Protein AF-A0A2H9SGU3-F1 (afdb_monomer_lite)

pLDDT: mean 86.29, std 15.0, range [31.84, 98.19]

Foldseek 3Di:
DDDQDQDDPVQLQVQLVVCCVVPVDDSQVSSQVSCVVSVANGNVRSVVVVVVVVVVPPDDLVRLVVVLVPDDPLVVSLVSLLCSCVVPVDQLLVNLVSLVVCQVPQPSSQVSCVSNVPCQVVVQVVVQVVCVDPVNVVVCCVVQNQKGWDGKHWDDWGWHQDPSWIKIKTKMKTKIARNDDDDPPDPCCVDPSGDIAIWIKIFIWIQHSVRDIDTPWIWTWGPDPPDTDTDTDD

Sequence (234 aa):
MKKKSIVLLSFIKQRARQLKKERSFSQSQAYDEAAKEAGFSNYKNYLNLSEANRKQSKPGKEALLKKILSENETPKKIKLAIAFIQNYGAPFRETLGILKQFQYSETAIQAMCEELNLMKYEIQSFLFNDFLTDEGRYEINFRASNFIAKEVSISDLTYEIDEGVLCVEGRYVLKAEFEFELDEDDPINKAERFKNREFDGSFGIEIDQNKKITFVHSDIGEEFEGLYQVASFR

Radius of gyration: 28.13 Å; chains: 1; bounding box: 62×29×80 Å

Structure (mmCIF, N/CA/C/O backbone):
data_AF-A0A2H9SGU3-F1
#
_entry.id   AF-A0A2H9SGU3-F1
#
loop_
_atom_site.group_PDB
_atom_site.id
_atom_site.type_symbol
_atom_site.label_atom_id
_atom_site.label_alt_id
_atom_site.label_comp_id
_atom_site.label_asym_id
_atom_site.label_entity_id
_atom_site.label_seq_id
_atom_site.pdbx_PDB_ins_code
_atom_site.Cartn_x
_atom_site.Cartn_y
_atom_site.Cartn_z
_atom_site.occupancy
_atom_site.B_iso_or_equiv
_atom_site.auth_seq_id
_atom_site.auth_comp_id
_atom_site.auth_asym_id
_atom_site.auth_atom_id
_atom_site.pdbx_PDB_model_num
ATOM 1 N N . MET A 1 1 ? -16.902 -2.431 48.668 1.00 35.41 1 MET A N 1
ATOM 2 C CA . MET A 1 1 ? -15.550 -1.823 48.750 1.00 35.41 1 MET A CA 1
ATOM 3 C C . MET A 1 1 ? -15.449 -0.713 47.708 1.00 35.41 1 MET A C 1
ATOM 5 O O . MET A 1 1 ? -15.679 -0.990 46.538 1.00 35.41 1 MET A O 1
ATOM 9 N N . LYS A 1 2 ? -15.187 0.542 48.102 1.00 32.50 2 LYS A N 1
ATOM 10 C CA . LYS A 1 2 ? -15.036 1.661 47.151 1.00 32.50 2 LYS A CA 1
ATOM 11 C C . LYS A 1 2 ? -13.767 1.439 46.310 1.00 32.50 2 LYS A C 1
ATOM 13 O O . LYS A 1 2 ? -12.690 1.298 46.885 1.00 32.50 2 LYS A O 1
ATOM 18 N N . LYS A 1 3 ? -13.885 1.385 44.974 1.00 44.34 3 LYS A N 1
ATOM 19 C CA . LYS A 1 3 ? -12.728 1.363 44.057 1.00 44.34 3 LYS A CA 1
ATOM 20 C C . LYS A 1 3 ? -11.912 2.638 44.300 1.00 44.34 3 LYS A C 1
ATOM 22 O O . LYS A 1 3 ? -12.398 3.731 44.025 1.00 44.34 3 LYS A O 1
ATOM 27 N N . LYS A 1 4 ? -10.704 2.512 44.859 1.00 55.38 4 LYS A N 1
ATOM 28 C CA . LYS A 1 4 ? -9.774 3.642 44.985 1.00 55.38 4 LYS A CA 1
ATOM 29 C C . LYS A 1 4 ? -9.364 4.078 43.575 1.00 55.38 4 LYS A C 1
ATOM 31 O O . LYS A 1 4 ? -8.946 3.243 42.775 1.00 55.38 4 LYS A O 1
ATOM 36 N N . SER A 1 5 ? -9.521 5.365 43.272 1.00 64.19 5 SER A N 1
ATOM 37 C CA . SER A 1 5 ? -9.015 5.958 42.032 1.00 64.19 5 SER A CA 1
ATOM 38 C C . SER A 1 5 ? -7.497 5.766 41.975 1.00 64.19 5 SER A C 1
ATOM 40 O O . SER A 1 5 ? -6.808 6.066 42.952 1.00 64.19 5 SER A O 1
ATOM 42 N N . ILE A 1 6 ? -6.977 5.220 40.872 1.00 74.56 6 ILE A N 1
ATOM 43 C CA . ILE A 1 6 ? -5.529 5.062 40.707 1.00 74.56 6 ILE A CA 1
ATOM 44 C C . ILE A 1 6 ? -4.932 6.426 40.386 1.00 74.56 6 ILE A C 1
ATOM 46 O O . ILE A 1 6 ? -5.287 7.063 39.398 1.00 74.56 6 ILE A O 1
ATOM 50 N N . VAL A 1 7 ? -4.005 6.849 41.237 1.00 80.31 7 VAL A N 1
ATOM 51 C CA . VAL A 1 7 ? -3.239 8.085 41.082 1.00 80.31 7 VAL A CA 1
ATOM 52 C C . VAL A 1 7 ? -2.370 8.009 39.819 1.00 80.31 7 VAL A C 1
ATOM 54 O O . VAL A 1 7 ? -1.849 6.950 39.484 1.00 80.31 7 VAL A O 1
ATOM 57 N N . LEU A 1 8 ? -2.211 9.118 39.091 1.00 82.31 8 LEU A N 1
ATOM 58 C CA . LEU A 1 8 ? -1.427 9.147 37.850 1.00 82.31 8 LEU A CA 1
ATOM 59 C C . LEU A 1 8 ? 0.061 8.835 38.091 1.00 82.31 8 LEU A C 1
ATOM 61 O O . LEU A 1 8 ? 0.667 9.292 39.059 1.00 82.31 8 LEU A O 1
ATOM 65 N N . LEU A 1 9 ? 0.698 8.147 37.135 1.00 86.88 9 LEU A N 1
ATOM 66 C CA . LEU A 1 9 ? 2.129 7.808 37.209 1.00 86.88 9 LEU A CA 1
ATOM 67 C C . LEU A 1 9 ? 3.021 9.055 37.271 1.00 86.88 9 LEU A C 1
ATOM 69 O O . LEU A 1 9 ? 4.069 9.034 37.916 1.00 86.88 9 LEU A O 1
ATOM 73 N N . SER A 1 10 ? 2.615 10.141 36.612 1.00 85.38 10 SER A N 1
ATOM 74 C CA . SER A 1 10 ? 3.307 11.432 36.668 1.00 85.38 10 SER A CA 1
ATOM 75 C C . SER A 1 10 ? 3.370 11.981 38.092 1.00 85.38 10 SER A C 1
ATOM 77 O O . SER A 1 10 ? 4.435 12.425 38.515 1.00 85.38 10 SER A O 1
ATOM 79 N N . PHE A 1 11 ? 2.280 11.863 38.852 1.00 89.00 11 PHE A N 1
ATOM 80 C CA . PHE A 1 11 ? 2.216 12.285 40.249 1.00 89.00 11 PHE A CA 1
ATOM 81 C C . PHE A 1 11 ? 3.169 11.463 41.126 1.00 89.00 11 PHE A C 1
ATOM 83 O O . PHE A 1 11 ? 3.979 12.036 41.852 1.00 89.00 11 PHE A O 1
ATOM 90 N N . ILE A 1 12 ? 3.166 10.130 40.990 1.00 90.50 12 ILE A N 1
ATOM 91 C CA . ILE A 1 12 ? 4.092 9.250 41.728 1.00 90.50 12 ILE A CA 1
ATOM 92 C C . ILE A 1 12 ? 5.555 9.595 41.406 1.00 90.50 12 ILE A C 1
ATOM 94 O O . ILE A 1 12 ? 6.389 9.701 42.304 1.00 90.50 12 ILE A O 1
ATOM 98 N N . LYS A 1 13 ? 5.876 9.841 40.127 1.00 92.00 13 LYS A N 1
ATOM 99 C CA . LYS A 1 13 ? 7.221 10.259 39.695 1.00 92.00 13 LYS A CA 1
ATOM 100 C C . LYS A 1 13 ? 7.623 11.621 40.253 1.00 92.00 13 LYS A C 1
ATOM 102 O O . LYS A 1 13 ? 8.774 11.794 40.652 1.00 92.00 13 LYS A O 1
ATOM 107 N N . GLN A 1 14 ? 6.706 12.582 40.271 1.00 91.81 14 GLN A N 1
ATOM 108 C CA . GLN A 1 14 ? 6.957 13.911 40.818 1.00 91.81 14 GLN A CA 1
ATOM 109 C C . GLN A 1 14 ? 7.201 13.844 42.328 1.00 91.81 14 GLN A C 1
ATOM 111 O O . GLN A 1 14 ? 8.167 14.434 42.813 1.00 91.81 14 GLN A O 1
ATOM 116 N N . ARG A 1 15 ? 6.397 13.063 43.054 1.00 92.19 15 ARG A N 1
ATOM 117 C CA . ARG A 1 15 ? 6.545 12.903 44.500 1.00 92.19 15 ARG A CA 1
ATOM 118 C C . ARG A 1 15 ? 7.826 12.160 44.878 1.00 92.19 15 ARG A C 1
ATOM 120 O O . ARG A 1 15 ? 8.554 12.620 45.750 1.00 92.19 15 ARG A O 1
ATOM 127 N N . ALA A 1 16 ? 8.189 11.107 44.145 1.00 92.56 16 ALA A N 1
ATOM 128 C CA . ALA A 1 16 ? 9.468 10.420 44.334 1.00 92.56 16 ALA A CA 1
ATOM 129 C C . ALA A 1 16 ? 10.672 11.367 44.142 1.00 92.56 16 ALA A C 1
ATOM 131 O O . ALA A 1 16 ? 11.651 11.301 44.882 1.00 92.56 16 ALA A O 1
ATOM 132 N N . ARG A 1 17 ? 10.603 12.308 43.187 1.00 92.25 17 ARG A N 1
ATOM 133 C CA . ARG A 1 17 ? 11.652 13.331 43.008 1.00 92.25 17 ARG A CA 1
ATOM 134 C C . ARG A 1 17 ? 11.758 14.287 44.200 1.00 92.25 17 ARG A C 1
ATOM 136 O O . ARG A 1 17 ? 12.870 14.701 44.515 1.00 92.25 17 ARG A O 1
ATOM 143 N N . GLN A 1 18 ? 10.643 14.636 44.842 1.00 92.75 18 GLN A N 1
ATOM 144 C CA . GLN A 1 18 ? 10.638 15.461 46.058 1.00 92.75 18 GLN A CA 1
ATOM 145 C C . GLN A 1 18 ? 11.227 14.693 47.245 1.00 92.75 18 GLN A C 1
ATOM 147 O O . GLN A 1 18 ? 12.193 15.153 47.844 1.00 92.75 18 GLN A O 1
ATOM 152 N N . LEU A 1 19 ? 10.744 13.473 47.500 1.00 91.44 19 LEU A N 1
ATOM 153 C CA . LEU A 1 19 ? 11.207 12.628 48.608 1.00 91.44 19 LEU A CA 1
ATOM 154 C C . LEU A 1 19 ? 12.708 12.322 48.534 1.00 91.44 19 LEU A C 1
ATOM 156 O O . LEU A 1 19 ? 13.394 12.300 49.554 1.00 91.44 19 LEU A O 1
ATOM 160 N N . LYS A 1 20 ? 13.243 12.151 47.320 1.00 91.75 20 LYS A N 1
ATOM 161 C CA . LYS A 1 20 ? 14.684 11.995 47.095 1.00 91.75 20 LYS A CA 1
ATOM 162 C C . LYS A 1 20 ? 15.493 13.213 47.560 1.00 91.75 20 LYS A C 1
ATOM 164 O O . LYS A 1 20 ? 16.582 13.033 48.093 1.00 91.75 20 LYS A O 1
ATOM 169 N N . LYS A 1 21 ? 14.976 14.431 47.360 1.00 89.50 21 LYS A N 1
ATOM 170 C CA . LYS A 1 21 ? 15.625 15.683 47.791 1.00 89.50 21 LYS A CA 1
ATOM 171 C C . LYS A 1 21 ? 15.459 15.936 49.289 1.00 89.50 21 LYS A C 1
ATOM 173 O O . LYS A 1 21 ? 16.389 16.409 49.923 1.00 89.50 21 LYS A O 1
ATOM 178 N N . GLU A 1 22 ? 14.287 15.626 49.835 1.00 90.50 22 GLU A N 1
ATOM 179 C CA . GLU A 1 22 ? 13.934 15.907 51.233 1.00 90.50 22 GLU A CA 1
ATOM 180 C C . GLU A 1 22 ? 14.579 14.929 52.222 1.00 90.50 22 GLU A C 1
ATOM 182 O O . GLU A 1 22 ? 14.892 15.311 53.345 1.00 90.50 22 GLU A O 1
ATOM 187 N N . ARG A 1 23 ? 14.748 13.659 51.829 1.00 84.94 23 ARG A N 1
ATOM 188 C CA . ARG A 1 23 ? 15.142 12.575 52.748 1.00 84.94 23 ARG A CA 1
ATOM 189 C C . ARG A 1 23 ? 16.384 11.799 52.312 1.00 84.94 23 ARG A C 1
ATOM 191 O O . ARG A 1 23 ? 16.676 10.757 52.889 1.00 84.94 23 ARG A O 1
ATOM 198 N N . SER A 1 24 ? 17.092 12.272 51.282 1.00 83.81 24 SER A N 1
ATOM 199 C CA . SER A 1 24 ? 18.279 11.612 50.707 1.00 83.81 24 SER A CA 1
ATOM 200 C C . SER A 1 24 ? 18.059 10.134 50.348 1.00 83.81 24 SER A C 1
ATOM 202 O O . SER A 1 24 ? 18.985 9.325 50.384 1.00 83.81 24 SER A O 1
ATOM 204 N N . PHE A 1 25 ? 16.824 9.756 50.004 1.00 87.31 25 PHE A N 1
ATOM 205 C CA . PHE A 1 25 ? 16.488 8.385 49.629 1.00 87.31 25 PHE A CA 1
ATOM 206 C C . PHE A 1 25 ? 17.154 7.967 48.316 1.00 87.31 25 PHE A C 1
ATOM 208 O O . PHE A 1 25 ? 17.323 8.765 47.389 1.00 87.31 25 PHE A O 1
ATOM 215 N N . SER A 1 26 ? 17.448 6.671 48.184 1.00 90.44 26 SER A N 1
ATOM 216 C CA . SER A 1 26 ? 17.739 6.096 46.869 1.00 90.44 26 SER A CA 1
ATOM 217 C C . SER A 1 26 ? 16.514 6.215 45.951 1.00 90.44 26 SER A C 1
ATOM 219 O O . SER A 1 26 ? 15.372 6.334 46.402 1.00 90.44 26 SER A O 1
ATOM 221 N N . GLN A 1 27 ? 16.731 6.156 44.634 1.00 88.75 27 GLN A N 1
ATOM 222 C CA . GLN A 1 27 ? 15.647 6.290 43.656 1.00 88.75 27 GLN A CA 1
ATOM 223 C C . GLN A 1 27 ? 14.528 5.257 43.881 1.00 88.75 27 GLN A C 1
ATOM 225 O O . GLN A 1 27 ? 13.354 5.605 43.784 1.00 88.75 27 GLN A O 1
ATOM 230 N N . SER A 1 28 ? 14.887 4.009 44.205 1.00 90.12 28 SER A N 1
ATOM 231 C CA . SER A 1 28 ? 13.921 2.934 44.465 1.00 90.12 28 SER A CA 1
ATOM 232 C C . SER A 1 28 ? 13.097 3.201 45.724 1.00 90.12 28 SER A C 1
ATOM 234 O O . SER A 1 28 ? 11.874 3.108 45.687 1.00 90.12 28 SER A O 1
ATOM 236 N N . GLN A 1 29 ? 13.748 3.607 46.818 1.00 91.56 29 GLN A N 1
ATOM 237 C CA . GLN A 1 29 ? 13.068 3.928 48.078 1.00 91.56 29 GLN A CA 1
ATOM 238 C C . GLN A 1 29 ? 12.108 5.108 47.918 1.00 91.56 29 GLN A C 1
ATOM 240 O O . GLN A 1 29 ? 10.988 5.066 48.414 1.00 91.56 29 GLN A O 1
ATOM 245 N N . ALA A 1 30 ? 12.510 6.141 47.174 1.00 93.00 30 ALA A N 1
ATOM 246 C CA . ALA A 1 30 ? 11.654 7.293 46.924 1.00 93.00 30 ALA A CA 1
ATOM 247 C C . ALA A 1 30 ? 10.389 6.929 46.125 1.00 93.00 30 ALA A C 1
ATOM 249 O O . ALA A 1 30 ? 9.329 7.507 46.359 1.00 93.00 30 ALA A O 1
ATOM 250 N N . TYR A 1 31 ? 10.479 5.964 45.203 1.00 94.06 31 TYR A N 1
ATOM 251 C CA . TYR A 1 31 ? 9.317 5.444 44.481 1.00 94.06 31 TYR A CA 1
ATOM 252 C C . TYR A 1 31 ? 8.391 4.614 45.368 1.00 94.06 31 TYR A C 1
ATOM 254 O O . TYR A 1 31 ? 7.172 4.773 45.279 1.00 94.06 31 TYR A O 1
ATOM 262 N N . ASP A 1 32 ? 8.951 3.755 46.220 1.00 93.50 32 ASP A N 1
ATOM 263 C CA . ASP A 1 32 ? 8.157 2.947 47.143 1.00 93.50 32 ASP A CA 1
ATOM 264 C C . ASP A 1 32 ? 7.425 3.815 48.166 1.00 93.50 32 ASP A C 1
ATOM 266 O O . ASP A 1 32 ? 6.235 3.608 48.391 1.00 93.50 32 ASP A O 1
ATOM 270 N N . GLU A 1 33 ? 8.086 4.829 48.725 1.00 92.94 33 GLU A N 1
ATOM 271 C CA . GLU A 1 33 ? 7.458 5.762 49.665 1.00 92.94 33 GLU A CA 1
ATOM 272 C C . GLU A 1 33 ? 6.409 6.651 48.988 1.00 92.94 33 GLU A C 1
ATOM 274 O O . GLU A 1 33 ? 5.310 6.801 49.514 1.00 92.94 33 GLU A O 1
ATOM 279 N N . ALA A 1 34 ? 6.667 7.150 47.773 1.00 93.00 34 ALA A N 1
ATOM 280 C CA . ALA A 1 34 ? 5.654 7.883 47.007 1.00 93.00 34 ALA A CA 1
ATOM 281 C C . ALA A 1 34 ? 4.411 7.023 46.708 1.00 93.00 34 ALA A C 1
ATOM 283 O O . ALA A 1 34 ? 3.282 7.514 46.739 1.00 93.00 34 ALA A O 1
ATOM 284 N N . ALA A 1 35 ? 4.600 5.729 46.427 1.00 90.56 35 ALA A N 1
ATOM 285 C CA . ALA A 1 35 ? 3.497 4.794 46.230 1.00 90.56 35 ALA A CA 1
ATOM 286 C C . ALA A 1 35 ? 2.735 4.517 47.539 1.00 90.56 35 ALA A C 1
ATOM 288 O O . ALA A 1 35 ? 1.504 4.467 47.5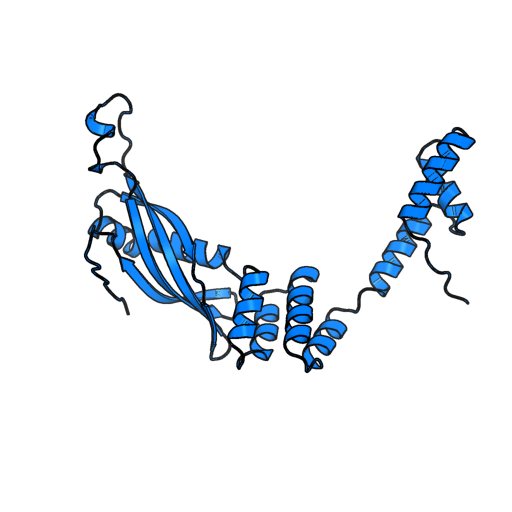22 1.00 90.56 35 ALA A O 1
ATOM 289 N N . LYS A 1 36 ? 3.436 4.402 48.674 1.00 92.31 36 LYS A N 1
ATOM 290 C CA . LYS A 1 36 ? 2.819 4.256 50.003 1.00 92.31 36 LYS A CA 1
ATOM 291 C C . LYS A 1 36 ? 2.012 5.474 50.424 1.00 92.31 36 LYS A C 1
ATOM 293 O O . LYS A 1 36 ? 0.884 5.305 50.881 1.00 92.31 36 LYS A O 1
ATOM 298 N N . GLU A 1 37 ? 2.523 6.685 50.201 1.00 91.62 37 GLU A N 1
ATOM 299 C CA . GLU A 1 37 ? 1.776 7.932 50.435 1.00 91.62 37 GLU A CA 1
ATOM 300 C C . GLU A 1 37 ? 0.490 7.991 49.593 1.00 91.62 37 GLU A C 1
ATOM 302 O O . GLU A 1 37 ? -0.545 8.463 50.058 1.00 91.62 37 GLU A O 1
ATOM 307 N N . ALA A 1 38 ? 0.523 7.442 48.376 1.00 85.31 38 ALA A N 1
ATOM 308 C CA . ALA A 1 38 ? -0.649 7.297 47.514 1.00 85.31 38 ALA A CA 1
ATOM 309 C C . ALA A 1 38 ? -1.561 6.102 47.885 1.00 85.31 38 ALA A C 1
ATOM 311 O O . ALA A 1 38 ? -2.558 5.845 47.206 1.00 85.31 38 ALA A O 1
ATOM 312 N N . GLY A 1 39 ? -1.255 5.380 48.968 1.00 87.50 39 GLY A N 1
ATOM 313 C CA . GLY A 1 39 ? -2.076 4.302 49.519 1.00 87.50 39 GLY A CA 1
ATOM 314 C C . GLY A 1 39 ? -1.858 2.920 48.897 1.00 87.50 39 GLY A C 1
ATOM 315 O O . GLY A 1 39 ? -2.741 2.066 49.035 1.00 87.50 39 GLY A O 1
ATOM 316 N N . PHE A 1 40 ? -0.727 2.700 48.220 1.00 89.62 40 PHE A N 1
ATOM 317 C CA . PHE A 1 40 ? -0.296 1.409 47.664 1.00 89.62 40 PHE A CA 1
ATOM 318 C C . PHE A 1 40 ? 0.755 0.745 48.565 1.00 89.62 40 PHE A C 1
ATOM 320 O O . PHE A 1 40 ? 1.396 1.410 49.367 1.00 89.62 40 PHE A O 1
ATOM 327 N N . SER A 1 41 ? 0.967 -0.570 48.463 1.00 88.69 41 SER A N 1
ATOM 328 C CA . SER A 1 41 ? 1.936 -1.239 49.354 1.00 88.69 41 SER A CA 1
ATOM 329 C C . SER A 1 41 ? 3.398 -0.945 48.996 1.00 88.69 41 SER A C 1
ATOM 331 O O . SER A 1 41 ? 4.252 -0.873 49.878 1.00 88.69 41 SER A O 1
ATOM 333 N N . ASN A 1 42 ? 3.687 -0.777 47.705 1.00 91.69 42 ASN A N 1
ATOM 334 C CA . ASN A 1 42 ? 4.979 -0.373 47.150 1.00 91.69 42 ASN A CA 1
ATOM 335 C C . ASN A 1 42 ? 4.806 0.051 45.680 1.00 91.69 42 ASN A C 1
ATOM 337 O O . ASN A 1 42 ? 3.710 -0.048 45.112 1.00 91.69 42 ASN A O 1
ATOM 341 N N . TYR A 1 43 ? 5.885 0.505 45.040 1.00 90.88 43 TYR A N 1
ATOM 342 C CA . TYR A 1 43 ? 5.829 0.981 43.660 1.00 90.88 43 TYR A CA 1
ATOM 343 C C . TYR A 1 43 ? 5.484 -0.134 42.665 1.00 90.88 43 TYR A C 1
ATOM 345 O O . TYR A 1 43 ? 4.724 0.089 41.723 1.00 90.88 43 TYR A O 1
ATOM 353 N N . LYS A 1 44 ? 5.957 -1.363 42.904 1.00 90.81 44 LYS A N 1
ATOM 354 C CA . LYS A 1 44 ? 5.618 -2.533 42.077 1.00 90.81 44 LYS A CA 1
ATOM 355 C C . LYS A 1 44 ? 4.121 -2.864 42.141 1.00 90.81 44 LYS A C 1
ATOM 357 O O . LYS A 1 44 ? 3.504 -3.143 41.118 1.00 90.81 44 LYS A O 1
ATOM 362 N N . ASN A 1 45 ? 3.517 -2.787 43.324 1.00 91.19 45 ASN A N 1
ATOM 363 C CA . ASN A 1 45 ? 2.083 -2.971 43.528 1.00 91.19 45 ASN A CA 1
ATOM 364 C C . ASN A 1 45 ? 1.273 -1.887 42.811 1.00 91.19 45 ASN A C 1
ATOM 366 O O . ASN A 1 45 ? 0.294 -2.209 42.139 1.00 91.19 45 ASN A O 1
ATOM 370 N N . TYR A 1 46 ? 1.718 -0.630 42.892 1.00 89.38 46 TYR A N 1
ATOM 371 C CA . TYR A 1 46 ? 1.136 0.466 42.124 1.00 89.38 46 TYR A CA 1
ATOM 372 C C . TYR A 1 46 ? 1.191 0.197 40.610 1.00 89.38 46 TYR A C 1
ATOM 374 O O . TYR A 1 46 ? 0.168 0.326 39.940 1.00 89.38 46 TYR A O 1
ATOM 382 N N . LEU A 1 47 ? 2.344 -0.217 40.070 1.00 87.69 47 LEU A N 1
ATOM 383 C CA . LEU A 1 47 ? 2.491 -0.520 38.642 1.00 87.69 47 LEU A CA 1
ATOM 384 C C . LEU A 1 47 ? 1.555 -1.650 38.205 1.00 87.69 47 LEU A C 1
ATOM 386 O O . LEU A 1 47 ? 0.808 -1.470 37.248 1.00 87.69 47 LEU A O 1
ATOM 390 N N . ASN A 1 48 ? 1.511 -2.754 38.953 1.00 86.31 48 ASN A N 1
ATOM 391 C CA . ASN A 1 48 ? 0.633 -3.885 38.650 1.00 86.31 48 ASN A CA 1
ATOM 392 C C . ASN A 1 48 ? -0.848 -3.476 38.632 1.00 86.31 48 ASN A C 1
ATOM 394 O O . ASN A 1 48 ? -1.597 -3.872 37.741 1.00 86.31 48 ASN A O 1
ATOM 398 N N . LEU A 1 49 ? -1.281 -2.664 39.602 1.00 83.81 49 LEU A N 1
ATOM 399 C CA . LEU A 1 49 ? -2.656 -2.167 39.663 1.00 83.81 49 LEU A CA 1
ATOM 400 C C .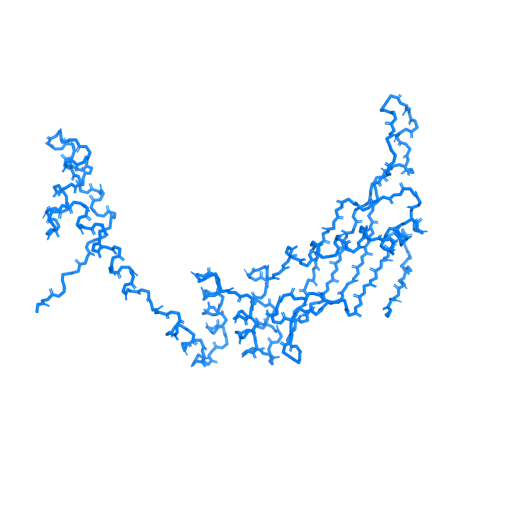 LEU A 1 49 ? -2.943 -1.149 38.555 1.00 83.81 49 LEU A C 1
ATOM 402 O O . LEU A 1 49 ? -4.022 -1.178 37.968 1.00 83.81 49 LEU A O 1
ATOM 406 N N . SER A 1 50 ? -1.984 -0.276 38.239 1.00 80.19 50 SER A N 1
ATOM 407 C CA . SER A 1 50 ? -2.078 0.698 37.146 1.00 80.19 50 SER A CA 1
ATOM 408 C C . SER A 1 50 ? -2.203 0.002 35.788 1.00 80.19 50 SER A C 1
ATOM 410 O O . SER A 1 50 ? -3.064 0.358 34.981 1.00 80.19 50 SER A O 1
ATOM 412 N N . GLU A 1 51 ? -1.412 -1.046 35.555 1.00 74.88 51 GLU A N 1
ATOM 413 C CA . GLU A 1 51 ? -1.496 -1.895 34.367 1.00 74.88 51 GLU A CA 1
ATOM 414 C C . GLU A 1 51 ? -2.811 -2.674 34.306 1.00 74.88 51 GLU A C 1
ATOM 416 O O . GLU A 1 51 ? -3.453 -2.702 33.255 1.00 74.88 51 GLU A O 1
ATOM 421 N N . ALA A 1 52 ? -3.258 -3.257 35.422 1.00 74.50 52 ALA A N 1
ATOM 422 C CA . ALA A 1 52 ? -4.539 -3.957 35.493 1.00 74.50 52 ALA A CA 1
ATOM 423 C C . ALA A 1 52 ? -5.722 -3.019 35.194 1.00 74.50 52 ALA A C 1
ATOM 425 O O . ALA A 1 52 ? -6.616 -3.381 34.430 1.00 74.50 52 ALA A O 1
ATOM 426 N N . ASN A 1 53 ? -5.705 -1.788 35.713 1.00 67.56 53 ASN A N 1
ATOM 427 C CA . ASN A 1 53 ? -6.735 -0.792 35.412 1.00 67.56 53 ASN A CA 1
ATOM 428 C C . ASN A 1 53 ? -6.659 -0.284 33.970 1.00 67.56 53 ASN A C 1
ATOM 430 O O . ASN A 1 53 ? -7.702 -0.087 33.358 1.00 67.56 53 ASN A O 1
ATOM 434 N N . ARG A 1 54 ? -5.461 -0.114 33.393 1.00 61.97 54 ARG A N 1
ATOM 435 C CA . ARG A 1 54 ? -5.311 0.201 31.959 1.00 61.97 54 ARG A CA 1
ATOM 436 C C . ARG A 1 54 ? -5.872 -0.907 31.070 1.00 61.97 54 ARG A C 1
ATOM 438 O O . ARG A 1 54 ? -6.476 -0.610 30.044 1.00 61.97 54 ARG A O 1
ATOM 445 N N . LYS A 1 55 ? -5.700 -2.172 31.468 1.00 60.09 55 LYS A N 1
ATOM 446 C CA . LYS A 1 55 ? -6.307 -3.326 30.789 1.00 60.09 55 LYS A CA 1
ATOM 447 C C . LYS A 1 55 ? -7.832 -3.354 30.955 1.00 60.09 55 LYS A C 1
ATOM 449 O O . LYS A 1 55 ? -8.516 -3.732 30.015 1.00 60.09 55 LYS A O 1
ATOM 454 N N . GLN A 1 56 ? -8.367 -2.908 32.096 1.00 56.62 56 GLN A N 1
ATOM 455 C CA . GLN A 1 56 ? -9.817 -2.789 32.326 1.00 56.62 56 GLN A CA 1
ATOM 456 C C . GLN A 1 56 ? -10.461 -1.552 31.670 1.00 56.62 56 GLN A C 1
ATOM 458 O O . GLN A 1 56 ? -11.661 -1.576 31.411 1.00 56.62 56 GLN A O 1
ATOM 463 N N . SER A 1 57 ? -9.710 -0.471 31.418 1.00 51.66 57 SER A N 1
ATOM 464 C CA . SER A 1 57 ? -10.254 0.793 30.891 1.00 51.66 57 SER A CA 1
ATOM 465 C C . SER A 1 57 ? -10.185 0.930 29.371 1.00 51.66 57 SER A C 1
ATOM 467 O O . SER A 1 57 ? -10.775 1.864 28.830 1.00 51.66 57 SER A O 1
ATOM 469 N N . LYS A 1 58 ? -9.456 0.056 28.665 1.00 56.50 58 LYS A N 1
ATOM 470 C CA . LYS A 1 58 ? -9.571 -0.025 27.207 1.00 56.50 58 LYS A CA 1
ATOM 471 C C . LYS A 1 58 ? -10.870 -0.774 26.893 1.00 56.50 58 LYS A C 1
ATOM 473 O O . LYS A 1 58 ? -10.970 -1.940 27.273 1.00 56.50 58 LYS A O 1
ATOM 478 N N . PRO A 1 59 ? -11.871 -0.149 26.242 1.00 61.50 59 PRO A N 1
ATOM 479 C CA . PRO A 1 59 ? -13.018 -0.901 25.751 1.00 61.50 59 PRO A CA 1
ATOM 480 C C . PRO A 1 59 ? -12.492 -2.034 24.870 1.00 61.50 59 PRO A C 1
ATOM 482 O O . PRO A 1 59 ? -11.656 -1.794 23.998 1.00 61.50 59 PRO A O 1
ATOM 485 N N . GLY A 1 60 ? -12.925 -3.266 25.151 1.00 71.25 60 GLY A N 1
ATOM 486 C CA . GLY A 1 60 ? -12.466 -4.443 24.419 1.00 71.25 60 GLY A CA 1
ATOM 487 C C . GLY A 1 60 ? -12.689 -4.281 22.915 1.00 71.25 60 GLY A C 1
ATOM 488 O O . GLY A 1 60 ? -13.596 -3.561 22.492 1.00 71.25 60 GLY A O 1
ATOM 489 N N . LYS A 1 61 ? -11.871 -4.966 22.112 1.00 76.50 61 LYS A N 1
ATOM 490 C CA . LYS A 1 61 ? -11.911 -4.938 20.640 1.00 76.50 61 LYS A CA 1
ATOM 491 C C . LYS A 1 61 ? -13.348 -5.038 20.093 1.00 76.50 61 LYS A C 1
ATOM 493 O O . LYS A 1 61 ? -13.762 -4.223 19.277 1.00 76.50 61 LYS A O 1
ATOM 498 N N . GLU A 1 62 ? -14.148 -5.950 20.642 1.00 78.81 62 GLU A N 1
ATOM 499 C CA . GLU A 1 62 ? -15.561 -6.141 20.285 1.00 78.81 62 GLU A CA 1
ATOM 500 C C . GLU A 1 62 ? -16.468 -4.947 20.612 1.00 78.81 62 GLU A C 1
ATOM 502 O O . GLU A 1 62 ? -17.377 -4.632 19.850 1.00 78.81 62 GLU A O 1
ATOM 507 N N . ALA A 1 63 ? -16.241 -4.263 21.736 1.00 80.12 63 ALA A N 1
ATOM 508 C CA . ALA A 1 63 ? -17.040 -3.106 22.132 1.00 80.12 63 ALA A CA 1
ATOM 509 C C . ALA A 1 63 ? -16.789 -1.910 21.202 1.00 80.12 63 ALA A C 1
ATOM 511 O O . ALA A 1 63 ? -17.720 -1.178 20.871 1.00 80.12 63 ALA A O 1
ATOM 512 N N . LEU A 1 64 ? -15.546 -1.732 20.746 1.00 79.88 64 LEU A N 1
ATOM 513 C CA . LEU A 1 64 ? -15.203 -0.707 19.760 1.00 79.88 64 LEU A CA 1
ATOM 514 C C . LEU A 1 64 ? -15.730 -1.049 18.367 1.00 79.88 64 LEU A C 1
ATOM 516 O O . LEU A 1 64 ? -16.276 -0.164 17.716 1.00 79.88 64 LEU A O 1
ATOM 520 N N . LEU A 1 65 ? -15.652 -2.315 17.944 1.00 82.25 65 LEU A N 1
ATOM 521 C CA . LEU A 1 65 ? -16.282 -2.765 16.697 1.00 82.25 65 LEU A CA 1
ATOM 522 C C . LEU A 1 65 ? -17.791 -2.512 16.710 1.00 82.25 65 LEU A C 1
ATOM 524 O O . LEU A 1 65 ? -18.317 -1.924 15.771 1.00 82.25 65 LEU A O 1
ATOM 528 N N . LYS A 1 66 ? -18.480 -2.869 17.802 1.00 85.31 66 LYS A N 1
ATOM 529 C CA . LYS A 1 66 ? -19.907 -2.555 17.977 1.00 85.31 66 LYS A CA 1
ATOM 530 C C . LYS A 1 66 ? -20.172 -1.056 17.902 1.00 85.31 66 LYS A C 1
ATOM 532 O O . LYS A 1 66 ? -21.130 -0.656 17.255 1.00 85.31 66 LYS A O 1
ATOM 537 N N . LYS A 1 67 ? -19.310 -0.237 18.512 1.00 85.56 67 LYS A N 1
ATOM 538 C CA . LYS A 1 67 ? -19.428 1.224 18.461 1.00 85.56 67 LYS A CA 1
ATOM 539 C C . LYS A 1 67 ? -19.301 1.763 17.034 1.00 85.56 67 LYS A C 1
ATOM 541 O O . LYS A 1 67 ? -20.095 2.616 16.662 1.00 85.56 67 LYS A O 1
ATOM 546 N N . ILE A 1 68 ? -18.342 1.262 16.252 1.00 86.56 68 ILE A N 1
ATOM 547 C CA . ILE A 1 68 ? -18.183 1.617 14.831 1.00 86.56 68 ILE A CA 1
ATOM 548 C C . ILE A 1 68 ? -19.442 1.228 14.054 1.00 86.56 68 ILE A C 1
ATOM 550 O O . ILE A 1 68 ? -19.982 2.050 13.326 1.00 86.56 68 ILE A O 1
ATOM 554 N N . LEU A 1 69 ? -19.939 0.004 14.252 1.00 84.50 69 LEU A N 1
ATOM 555 C CA . LEU A 1 69 ? -21.133 -0.506 13.571 1.00 84.50 69 LEU A CA 1
ATOM 556 C C . LEU A 1 69 ? -22.394 0.312 13.885 1.00 84.50 69 LEU A C 1
ATOM 558 O O . LEU A 1 69 ? -23.237 0.483 13.013 1.00 84.50 69 LEU A O 1
ATOM 562 N N . SER A 1 70 ? -22.523 0.809 15.118 1.00 87.75 70 SER A N 1
ATOM 563 C CA . SER A 1 70 ? -23.674 1.601 15.570 1.00 87.75 70 SER A CA 1
ATOM 564 C C . SER A 1 70 ? -23.566 3.107 15.300 1.00 87.75 70 SER A C 1
ATOM 566 O O . SER A 1 70 ? -24.507 3.837 15.602 1.00 87.75 70 SER A O 1
ATOM 568 N N . GLU A 1 71 ? -22.415 3.594 14.832 1.00 92.00 71 GLU A N 1
ATOM 569 C CA . GLU A 1 71 ? -22.199 5.020 14.576 1.00 92.00 71 GLU A CA 1
ATOM 570 C C . GLU A 1 71 ? -22.788 5.411 13.217 1.00 92.00 71 GLU A C 1
ATOM 572 O O . GLU A 1 71 ? -22.449 4.825 12.188 1.00 92.00 71 GLU A O 1
ATOM 577 N N . ASN A 1 72 ? -23.653 6.426 13.225 1.00 86.56 72 ASN A N 1
ATOM 578 C CA . ASN A 1 72 ? -24.392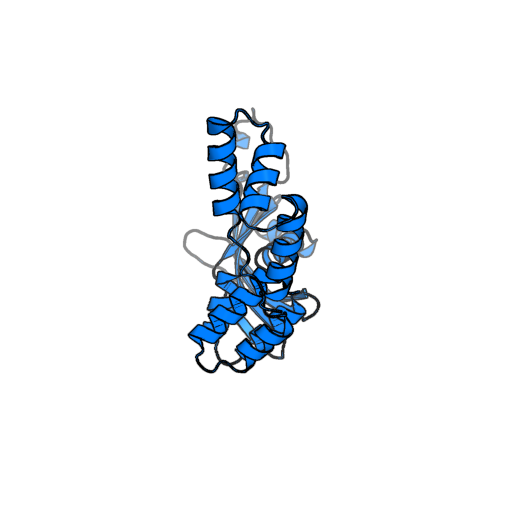 6.875 12.044 1.00 86.56 72 ASN A CA 1
ATOM 579 C C . ASN A 1 72 ? -23.735 8.086 11.377 1.00 86.56 72 ASN A C 1
ATOM 581 O O . ASN A 1 72 ? -23.929 8.318 10.187 1.00 86.56 72 ASN A O 1
ATOM 585 N N . GLU A 1 73 ? -22.959 8.875 12.124 1.00 91.12 73 GLU A N 1
ATOM 586 C CA . GLU A 1 73 ? -22.253 10.013 11.549 1.00 91.12 73 GLU A CA 1
ATOM 587 C C . GLU A 1 73 ? -20.974 9.541 10.854 1.00 91.12 73 GLU A C 1
ATOM 589 O O . GLU A 1 73 ? -19.978 9.229 11.513 1.00 91.12 73 GLU A O 1
ATOM 594 N N . THR A 1 74 ? -20.970 9.546 9.517 1.00 87.81 74 THR A N 1
ATOM 595 C CA . THR A 1 74 ? -19.838 9.096 8.688 1.00 87.81 74 THR A CA 1
ATOM 596 C C . THR A 1 74 ? -18.484 9.650 9.152 1.00 87.81 74 THR A C 1
ATOM 598 O O . THR A 1 74 ? -17.575 8.847 9.368 1.00 87.81 74 THR A O 1
ATOM 601 N N . PRO A 1 75 ? -18.316 10.963 9.437 1.00 91.75 75 PRO A N 1
ATOM 602 C CA . PRO A 1 75 ? -17.026 11.489 9.890 1.00 91.75 75 PRO A CA 1
ATOM 603 C C . PRO A 1 75 ? -16.566 10.921 11.241 1.00 91.75 75 PRO A C 1
ATOM 605 O O . PRO A 1 75 ? -15.373 10.702 11.458 1.00 91.75 75 PRO A O 1
ATOM 608 N N . LYS A 1 76 ? -17.496 10.668 12.173 1.00 92.69 76 LYS A N 1
ATOM 609 C CA . LYS A 1 76 ? -17.178 10.034 13.464 1.00 92.69 76 LYS A CA 1
ATOM 610 C C . LYS A 1 76 ? -16.869 8.553 13.277 1.00 92.69 76 LYS A C 1
ATOM 612 O O . LYS A 1 76 ? -15.916 8.056 13.879 1.00 92.69 76 LYS A O 1
ATOM 617 N N . LYS A 1 77 ? -17.627 7.871 12.416 1.00 93.62 77 LYS A N 1
ATOM 618 C CA . LYS A 1 77 ? -17.441 6.456 12.090 1.00 93.62 77 LYS A CA 1
ATOM 619 C C . LYS A 1 77 ? -16.057 6.200 11.490 1.00 93.62 77 LYS A C 1
ATOM 621 O O . LYS A 1 77 ? -15.358 5.312 11.972 1.00 93.62 77 LYS A O 1
ATOM 626 N N . ILE A 1 78 ? -15.628 7.035 10.538 1.00 93.75 78 ILE A N 1
ATOM 627 C CA . ILE A 1 78 ? -14.280 7.013 9.941 1.00 93.75 78 ILE A CA 1
ATOM 628 C C . ILE A 1 78 ? -13.206 7.142 11.028 1.00 93.75 78 ILE A C 1
ATOM 630 O O . ILE A 1 78 ? -12.335 6.283 11.147 1.00 93.75 78 ILE A O 1
ATOM 634 N N . LYS A 1 79 ? -13.300 8.167 11.890 1.00 93.38 79 LYS A N 1
ATOM 635 C CA . LYS A 1 79 ? -12.326 8.386 12.978 1.00 93.38 79 LYS A CA 1
ATOM 636 C C . LYS A 1 79 ? -12.229 7.193 13.926 1.00 93.38 79 LYS A C 1
ATOM 638 O O . LYS A 1 79 ? -11.134 6.823 14.344 1.00 93.38 79 LYS A O 1
ATOM 643 N N . LEU A 1 80 ? -13.365 6.589 14.277 1.00 92.00 80 LEU A N 1
ATOM 644 C CA . LEU A 1 80 ? -13.397 5.401 15.129 1.00 92.00 80 LEU A CA 1
ATOM 645 C C . LEU A 1 80 ? -12.770 4.186 14.436 1.00 92.00 80 LEU A C 1
ATOM 647 O O . LEU A 1 80 ? -12.033 3.446 15.085 1.00 92.00 80 LEU A O 1
ATOM 651 N N . ALA A 1 81 ? -13.037 3.996 13.144 1.00 93.50 81 ALA A N 1
ATOM 652 C CA . ALA A 1 81 ? -12.497 2.900 12.348 1.00 93.50 81 ALA A CA 1
ATOM 653 C C . ALA A 1 81 ? -10.971 2.991 12.191 1.00 93.50 81 ALA A C 1
ATOM 655 O O . ALA A 1 81 ? -10.271 2.024 12.493 1.00 93.50 81 ALA A O 1
ATOM 656 N N . ILE A 1 82 ? -10.444 4.162 11.822 1.00 93.31 82 ILE A N 1
ATOM 657 C CA . ILE A 1 82 ? -8.996 4.414 11.715 1.00 93.31 82 ILE A CA 1
ATOM 658 C C . ILE A 1 82 ? -8.318 4.166 13.064 1.00 93.31 82 ILE A C 1
ATOM 660 O O . ILE A 1 82 ? -7.369 3.385 13.158 1.00 93.31 82 ILE A O 1
ATOM 664 N N . ALA A 1 83 ? -8.859 4.755 14.137 1.00 90.19 83 ALA A N 1
ATOM 665 C CA . ALA A 1 83 ? -8.326 4.564 15.479 1.00 90.19 83 ALA A CA 1
ATOM 666 C C . ALA A 1 83 ? -8.364 3.090 15.906 1.00 90.19 83 ALA A C 1
ATOM 668 O O . ALA A 1 83 ? -7.467 2.632 16.611 1.00 90.19 83 ALA A O 1
ATOM 669 N N . PHE A 1 84 ? -9.387 2.334 15.509 1.00 90.38 84 PHE A N 1
ATOM 670 C CA . PHE A 1 84 ? -9.452 0.906 15.785 1.00 90.38 84 PHE A CA 1
ATOM 671 C C . PHE A 1 84 ? -8.333 0.143 15.069 1.00 90.38 84 PHE A C 1
ATOM 673 O O . PHE A 1 84 ? -7.606 -0.607 15.722 1.00 90.38 84 PHE A O 1
ATOM 680 N N . ILE A 1 85 ? -8.158 0.371 13.767 1.00 91.00 85 ILE A N 1
ATOM 681 C CA . ILE A 1 85 ? -7.154 -0.323 12.952 1.00 91.00 85 ILE A CA 1
ATOM 682 C C . ILE A 1 85 ? -5.741 -0.042 13.485 1.00 91.00 85 ILE A C 1
ATOM 684 O O . ILE A 1 85 ? -4.992 -0.984 13.750 1.00 91.00 85 ILE A O 1
ATOM 688 N N . GLN A 1 86 ? -5.415 1.228 13.752 1.00 88.88 86 GLN A N 1
ATOM 689 C CA . GLN A 1 86 ? -4.103 1.641 14.267 1.00 88.88 86 GLN A CA 1
ATOM 690 C C . GLN A 1 86 ? -3.827 1.114 15.684 1.00 88.88 86 GLN A C 1
ATOM 692 O O . GLN A 1 86 ? -2.754 0.578 15.955 1.00 88.88 86 GLN A O 1
ATOM 697 N N . ASN A 1 87 ? -4.784 1.241 16.613 1.00 84.81 87 ASN A N 1
ATOM 698 C CA . ASN A 1 87 ? -4.538 0.908 18.023 1.00 84.81 87 ASN A CA 1
ATOM 699 C C . ASN A 1 87 ? -4.493 -0.597 18.310 1.00 84.81 87 ASN A C 1
ATOM 701 O O . ASN A 1 87 ? -3.950 -0.996 19.345 1.00 84.81 87 ASN A O 1
ATOM 705 N N . TYR A 1 88 ? -5.103 -1.416 17.450 1.00 82.19 88 TYR A N 1
ATOM 706 C CA . TYR A 1 88 ? -5.188 -2.865 17.639 1.00 82.19 88 TYR A CA 1
ATOM 707 C C . TYR A 1 88 ? -4.345 -3.668 16.649 1.00 82.19 88 TYR A C 1
ATOM 709 O O . TYR A 1 88 ? -4.314 -4.890 16.784 1.00 82.19 88 TYR A O 1
ATOM 717 N N . GLY A 1 89 ? -3.667 -3.019 15.693 1.00 80.38 89 GLY A N 1
ATOM 718 C CA . GLY A 1 89 ? -2.906 -3.712 14.652 1.00 80.38 89 GLY A CA 1
ATOM 719 C C . GLY A 1 89 ? -3.786 -4.716 13.912 1.00 80.38 89 GLY A C 1
ATOM 720 O O . GLY A 1 89 ? -3.434 -5.891 13.812 1.00 80.38 89 GLY A O 1
ATOM 721 N N . ALA A 1 90 ? -4.986 -4.281 13.514 1.00 83.38 90 ALA A N 1
ATOM 722 C CA . ALA A 1 90 ? -5.990 -5.172 12.948 1.00 83.38 90 ALA A CA 1
ATOM 723 C C . ALA A 1 90 ? -5.428 -5.890 11.701 1.00 83.38 90 ALA A C 1
ATOM 725 O O . ALA A 1 90 ? -4.895 -5.223 10.810 1.00 83.38 90 ALA A O 1
ATOM 726 N N . PRO A 1 91 ? -5.533 -7.232 11.611 1.00 90.44 91 PRO A N 1
ATOM 727 C CA . PRO A 1 91 ? -5.167 -7.958 10.401 1.00 90.44 91 PRO A CA 1
ATOM 728 C C . PRO A 1 91 ? -5.937 -7.430 9.189 1.00 90.44 91 PRO A C 1
ATOM 730 O O . PRO A 1 91 ? -7.091 -7.024 9.321 1.00 90.44 91 PRO A O 1
ATOM 733 N N . PHE A 1 92 ? -5.346 -7.511 7.994 1.00 93.88 92 PHE A N 1
ATOM 734 C CA . PHE A 1 92 ? -5.959 -6.968 6.775 1.00 93.88 92 PHE A CA 1
ATOM 735 C C . PHE A 1 92 ? -7.376 -7.479 6.524 1.00 93.88 92 PHE A C 1
ATOM 737 O O . PHE A 1 92 ? -8.246 -6.691 6.186 1.00 93.88 92 PHE A O 1
ATOM 744 N N . ARG A 1 93 ? -7.650 -8.759 6.792 1.00 92.94 93 ARG A N 1
ATOM 745 C CA . ARG A 1 93 ? -9.004 -9.320 6.697 1.00 92.94 93 ARG A CA 1
ATOM 746 C C . ARG A 1 93 ? -10.033 -8.561 7.540 1.00 92.94 93 ARG A C 1
ATOM 748 O O . ARG A 1 93 ? -11.160 -8.352 7.100 1.00 92.94 93 ARG A O 1
ATOM 755 N N . GLU A 1 94 ? -9.659 -8.158 8.752 1.00 90.56 94 GLU A N 1
ATOM 756 C CA . GLU A 1 94 ? -10.528 -7.357 9.615 1.00 90.56 94 GLU A CA 1
ATOM 757 C C . GLU A 1 94 ? -10.637 -5.918 9.112 1.00 90.56 94 GLU A C 1
ATOM 759 O O . GLU A 1 94 ? -11.739 -5.378 9.074 1.00 90.56 94 GLU A O 1
ATOM 764 N N . THR A 1 95 ? -9.523 -5.321 8.679 1.00 93.81 95 THR A N 1
ATOM 765 C CA . THR A 1 95 ? -9.505 -3.990 8.054 1.00 93.81 95 THR A CA 1
ATOM 766 C C . THR A 1 95 ? -10.429 -3.933 6.839 1.00 93.81 95 THR A C 1
ATOM 768 O O . THR A 1 95 ? -11.268 -3.042 6.754 1.00 93.81 95 THR A O 1
ATOM 771 N N . LEU A 1 96 ? -10.367 -4.933 5.960 1.00 95.06 96 LEU A N 1
ATOM 772 C CA . LEU A 1 96 ? -11.243 -5.073 4.802 1.00 95.06 96 LEU A CA 1
ATOM 773 C C . LEU A 1 96 ? -12.711 -5.216 5.228 1.00 95.06 96 LEU A C 1
ATOM 775 O O . LEU A 1 96 ? -13.590 -4.569 4.668 1.00 95.06 96 LEU A O 1
ATOM 779 N N . GLY A 1 97 ? -12.987 -6.002 6.274 1.00 92.62 97 GLY A N 1
ATOM 780 C CA . GLY A 1 97 ? -14.328 -6.104 6.860 1.00 92.62 97 GLY A CA 1
ATOM 781 C C . GLY A 1 97 ? -14.867 -4.777 7.413 1.00 92.62 97 GLY A C 1
ATOM 782 O O . GLY A 1 97 ? -16.074 -4.541 7.376 1.00 92.62 97 GLY A O 1
ATOM 783 N N . ILE A 1 98 ? -13.992 -3.895 7.902 1.00 92.81 98 ILE A N 1
ATOM 784 C CA . ILE A 1 98 ? -14.363 -2.543 8.331 1.00 92.81 98 ILE A CA 1
ATOM 785 C C . ILE A 1 98 ? -14.616 -1.645 7.117 1.00 92.81 98 ILE A C 1
ATOM 787 O O . ILE A 1 98 ? -15.646 -0.977 7.089 1.00 92.81 98 ILE A O 1
ATOM 791 N N . LEU A 1 99 ? -13.736 -1.659 6.111 1.00 94.75 99 LEU A N 1
ATOM 792 C CA . LEU A 1 99 ? -13.883 -0.862 4.885 1.00 94.75 99 LEU A CA 1
ATOM 793 C C . LEU A 1 99 ? -15.179 -1.179 4.133 1.00 94.75 99 LEU A C 1
ATOM 795 O O . LEU A 1 99 ? -15.858 -0.260 3.689 1.00 94.75 99 LEU A O 1
ATOM 799 N N . LYS A 1 100 ? -15.602 -2.450 4.095 1.00 93.25 100 LYS A N 1
ATOM 800 C CA . LYS A 1 100 ? -16.895 -2.864 3.512 1.00 93.25 100 LYS A CA 1
ATOM 801 C C . LYS A 1 100 ? -18.103 -2.137 4.109 1.00 93.25 100 LYS A C 1
ATOM 803 O O . LYS A 1 100 ? -19.109 -1.952 3.434 1.00 93.25 100 LYS A O 1
ATOM 808 N N . GLN A 1 101 ? -18.021 -1.661 5.354 1.00 91.06 101 GLN A N 1
ATOM 809 C CA . GLN A 1 101 ? -19.094 -0.858 5.960 1.00 91.06 101 GLN A CA 1
ATOM 810 C C . GLN A 1 101 ? -19.234 0.543 5.345 1.00 91.06 101 GLN A C 1
ATOM 812 O O . GLN A 1 101 ? -20.169 1.266 5.698 1.00 91.06 101 GLN A O 1
ATOM 817 N N . PHE A 1 102 ? -18.297 0.924 4.479 1.00 92.19 102 PHE A N 1
ATOM 818 C CA . PHE A 1 102 ? -18.222 2.187 3.759 1.00 92.19 102 PHE A CA 1
ATOM 819 C C . PHE A 1 102 ? -18.232 1.982 2.234 1.00 92.19 102 PHE A C 1
ATOM 821 O O . PHE A 1 102 ? -17.947 2.932 1.519 1.00 92.19 102 PHE A O 1
ATOM 828 N N . GLN A 1 103 ? -18.594 0.789 1.731 1.00 89.69 103 GLN A N 1
ATOM 829 C CA . GLN A 1 103 ? -18.541 0.443 0.295 1.00 89.69 103 GLN A CA 1
ATOM 830 C C . GLN A 1 103 ? -19.304 1.407 -0.629 1.00 89.69 103 GLN A C 1
ATOM 832 O O . GLN A 1 103 ? -18.966 1.541 -1.790 1.00 89.69 103 GLN A O 1
ATOM 837 N N . TYR A 1 104 ? -20.298 2.130 -0.108 1.00 89.25 104 TYR A N 1
ATOM 838 C CA . TYR A 1 104 ? -21.069 3.126 -0.865 1.00 89.25 104 TYR A CA 1
ATOM 839 C C . TYR A 1 104 ? -20.556 4.565 -0.696 1.00 89.25 104 TYR A C 1
ATOM 841 O O . TYR A 1 104 ? -21.284 5.521 -0.952 1.00 89.25 104 TYR A O 1
ATOM 849 N N . SER A 1 105 ? -19.345 4.736 -0.168 1.00 92.69 105 SER A N 1
ATOM 850 C CA . SER A 1 105 ? -18.748 6.035 0.123 1.00 92.69 105 SER A CA 1
ATOM 851 C C . SER A 1 105 ? -17.265 6.015 -0.234 1.00 92.69 105 SER A C 1
ATOM 853 O O . SER A 1 105 ? -16.415 5.929 0.653 1.00 92.69 105 SER A O 1
ATOM 855 N N . GLU A 1 106 ? -16.962 6.173 -1.521 1.00 92.25 106 GLU A N 1
ATOM 856 C CA . GLU A 1 106 ? -15.596 6.298 -2.059 1.00 92.25 106 GLU A CA 1
ATOM 857 C C . GLU A 1 106 ? -14.750 7.283 -1.242 1.00 92.25 106 GLU A C 1
ATOM 859 O O . GLU A 1 106 ? -13.673 6.949 -0.767 1.00 92.25 106 GLU A O 1
ATOM 864 N N . THR A 1 107 ? -15.297 8.462 -0.932 1.00 94.94 107 THR A N 1
ATOM 865 C CA . THR A 1 107 ? -14.615 9.487 -0.118 1.00 94.94 107 THR A CA 1
ATOM 866 C C . THR A 1 107 ? -14.217 9.008 1.282 1.00 94.94 107 THR A C 1
ATOM 868 O O . THR A 1 107 ? -13.203 9.446 1.823 1.00 94.94 107 THR A O 1
ATOM 871 N N . ALA A 1 108 ? -14.998 8.109 1.886 1.00 95.12 108 ALA A N 1
ATOM 872 C CA . ALA A 1 108 ? -14.698 7.553 3.201 1.00 95.12 108 ALA A CA 1
ATOM 873 C C . ALA A 1 108 ? -13.625 6.468 3.102 1.00 95.12 108 ALA A C 1
ATOM 875 O O . ALA A 1 108 ? -12.719 6.442 3.933 1.00 95.12 108 ALA A O 1
ATOM 876 N N . ILE A 1 109 ? -13.718 5.602 2.087 1.00 96.56 109 ILE A N 1
ATOM 877 C CA . ILE A 1 109 ? -12.712 4.573 1.805 1.00 96.56 109 ILE A CA 1
ATOM 878 C C . ILE A 1 109 ? -11.367 5.236 1.522 1.00 96.56 109 ILE A C 1
ATOM 880 O O . ILE A 1 109 ? -10.387 4.897 2.184 1.00 96.56 109 ILE A O 1
ATOM 884 N N . GLN A 1 110 ? -11.348 6.225 0.629 1.00 97.25 110 GLN A N 1
ATOM 885 C CA . GLN A 1 110 ? -10.163 6.992 0.268 1.00 97.25 110 GLN A CA 1
ATOM 886 C C . GLN A 1 110 ? -9.503 7.605 1.508 1.00 97.25 110 GLN A C 1
ATOM 888 O O . GLN A 1 110 ? -8.360 7.281 1.824 1.00 97.25 110 GLN A O 1
ATOM 893 N N . ALA A 1 111 ? -10.254 8.396 2.284 1.00 96.12 111 ALA A N 1
ATOM 894 C CA . ALA A 1 111 ? -9.732 9.059 3.479 1.00 96.12 111 ALA A CA 1
ATOM 895 C C . ALA A 1 111 ? -9.191 8.067 4.523 1.00 96.12 111 ALA A C 1
ATOM 897 O O . ALA A 1 111 ? -8.196 8.335 5.196 1.00 96.12 111 ALA A O 1
ATOM 898 N N . MET A 1 112 ? -9.843 6.911 4.679 1.00 96.50 112 MET A N 1
ATOM 899 C CA . MET A 1 112 ? -9.365 5.866 5.581 1.00 96.50 112 MET A CA 1
ATOM 900 C C . MET A 1 112 ? -8.072 5.223 5.085 1.00 96.50 112 MET A C 1
ATOM 902 O O . MET A 1 112 ? -7.156 5.028 5.882 1.00 96.50 112 MET A O 1
ATOM 906 N N . CYS A 1 113 ? -7.998 4.869 3.804 1.00 96.75 113 CYS A N 1
ATOM 907 C CA . CYS A 1 113 ? -6.841 4.183 3.238 1.00 96.75 113 CYS A CA 1
ATOM 908 C C . CYS A 1 113 ? -5.606 5.091 3.206 1.00 96.75 113 CYS A C 1
ATOM 910 O O . CYS A 1 113 ? -4.520 4.633 3.564 1.00 96.75 113 CYS A O 1
ATOM 912 N N . GLU A 1 114 ? -5.777 6.376 2.885 1.00 95.62 114 GLU A N 1
ATOM 913 C CA . GLU A 1 114 ? -4.712 7.386 2.928 1.00 95.62 114 GLU A CA 1
ATOM 914 C C . GLU A 1 114 ? -4.153 7.577 4.342 1.00 95.62 114 GLU A C 1
ATOM 916 O O . GLU A 1 114 ? -2.950 7.431 4.557 1.00 95.62 114 GLU A O 1
ATOM 921 N N . GLU A 1 115 ? -5.018 7.821 5.334 1.00 95.56 115 GLU A N 1
ATOM 922 C CA . GLU A 1 115 ? -4.597 8.028 6.730 1.00 95.56 115 GLU A CA 1
ATOM 923 C C . GLU A 1 115 ? -3.886 6.791 7.307 1.00 95.56 115 GLU A C 1
ATOM 925 O O . GLU A 1 115 ? -3.005 6.885 8.166 1.00 95.56 115 GLU A O 1
ATOM 930 N N . LEU A 1 116 ? -4.257 5.601 6.832 1.00 95.00 116 LEU A N 1
ATOM 931 C CA . LEU A 1 116 ? -3.649 4.339 7.244 1.00 95.00 116 LEU A CA 1
ATOM 932 C C . LEU A 1 116 ? -2.407 3.961 6.428 1.00 95.00 116 LEU A C 1
ATOM 934 O O . LEU A 1 116 ? -1.737 2.999 6.806 1.00 95.00 116 LEU A O 1
ATOM 938 N N . ASN A 1 117 ? -2.096 4.676 5.339 1.00 94.81 117 ASN A N 1
ATOM 939 C CA . ASN A 1 117 ? -1.156 4.232 4.301 1.00 94.81 117 ASN A CA 1
ATOM 940 C C . ASN A 1 117 ? -1.398 2.761 3.913 1.00 94.81 117 ASN A C 1
ATOM 942 O O . ASN A 1 117 ? -0.471 1.946 3.870 1.00 94.81 117 ASN A O 1
ATOM 946 N N . LEU A 1 118 ? -2.671 2.402 3.728 1.00 95.69 118 LEU A N 1
ATOM 947 C CA . LEU A 1 118 ? -3.105 1.013 3.673 1.00 95.69 118 LEU A CA 1
ATOM 948 C C . LEU A 1 118 ? -2.440 0.276 2.507 1.00 95.69 118 LEU A C 1
ATOM 950 O O . LEU A 1 118 ? -2.625 0.638 1.354 1.00 95.69 118 LEU A O 1
ATOM 954 N N . MET A 1 119 ? -1.691 -0.785 2.820 1.00 95.69 119 MET A N 1
ATOM 955 C CA . MET A 1 119 ? -1.011 -1.659 1.852 1.00 95.69 119 MET A CA 1
ATOM 956 C C . MET A 1 119 ? 0.014 -0.966 0.935 1.00 95.69 119 MET A C 1
ATOM 958 O O . MET A 1 119 ? 0.573 -1.630 0.069 1.00 95.69 119 MET A O 1
ATOM 962 N N . LYS A 1 120 ? 0.318 0.328 1.120 1.00 96.25 120 LYS A N 1
ATOM 963 C CA . LYS A 1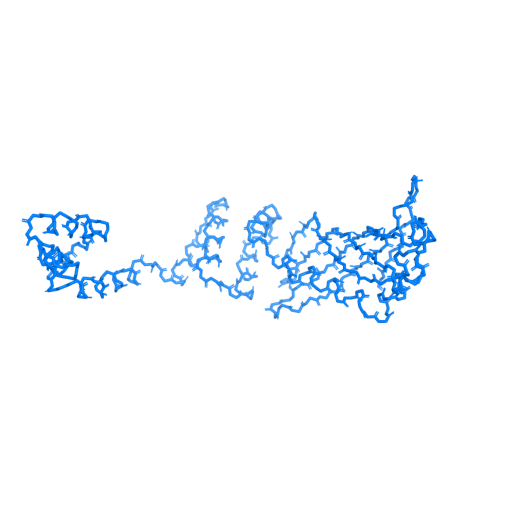 120 ? 1.182 1.101 0.209 1.00 96.25 120 LYS A CA 1
ATOM 964 C C . LYS A 1 120 ? 2.525 0.406 -0.061 1.00 96.25 120 LYS A C 1
ATOM 966 O O . LYS A 1 120 ? 2.940 0.278 -1.207 1.00 96.25 120 LYS A O 1
ATOM 971 N N . TYR A 1 121 ? 3.182 -0.086 0.989 1.00 96.12 121 TYR A N 1
ATOM 972 C CA . TYR A 1 121 ? 4.472 -0.771 0.867 1.00 96.12 121 TYR A CA 1
ATOM 973 C C . TYR A 1 121 ? 4.357 -2.139 0.196 1.00 96.12 121 TYR A C 1
ATOM 975 O O . TYR A 1 121 ? 5.209 -2.496 -0.619 1.00 96.12 121 TYR A O 1
ATOM 983 N N . GLU A 1 122 ? 3.319 -2.909 0.526 1.00 97.25 122 GLU A N 1
ATOM 984 C CA . GLU A 1 122 ? 3.060 -4.200 -0.107 1.00 97.25 122 GLU A CA 1
ATOM 985 C C . GLU A 1 122 ? 2.769 -4.051 -1.607 1.00 97.25 122 GLU A C 1
ATOM 987 O O . GLU A 1 122 ? 3.300 -4.826 -2.397 1.00 97.25 122 GLU A O 1
ATOM 992 N N . ILE A 1 123 ? 2.002 -3.031 -1.999 1.00 98.19 123 ILE A N 1
ATOM 993 C CA . ILE A 1 123 ? 1.694 -2.710 -3.400 1.00 98.19 123 ILE A CA 1
ATOM 994 C C . ILE A 1 123 ? 2.966 -2.303 -4.147 1.00 98.19 123 ILE A C 1
ATOM 996 O O . ILE A 1 123 ? 3.273 -2.864 -5.194 1.00 98.19 123 ILE A O 1
ATOM 1000 N N . GLN A 1 124 ? 3.753 -1.386 -3.582 1.00 98.00 124 GLN A N 1
ATOM 1001 C CA . GLN A 1 124 ? 5.018 -0.950 -4.178 1.00 98.00 124 GLN A CA 1
ATOM 1002 C C . GLN A 1 124 ? 5.995 -2.123 -4.360 1.00 98.00 124 GLN A C 1
ATOM 1004 O O . GLN A 1 124 ? 6.636 -2.244 -5.400 1.00 98.00 124 GLN A O 1
ATOM 1009 N N . SER A 1 125 ? 6.084 -3.012 -3.366 1.00 97.81 125 SER A N 1
ATOM 1010 C CA . SER A 1 125 ? 6.934 -4.207 -3.441 1.00 97.81 125 SER A CA 1
ATOM 1011 C C . SER A 1 125 ? 6.426 -5.202 -4.483 1.00 97.81 125 SER A C 1
ATOM 1013 O O . SER A 1 125 ? 7.225 -5.823 -5.176 1.00 97.81 125 SER A O 1
ATOM 1015 N N . PHE A 1 126 ? 5.106 -5.365 -4.593 1.00 97.50 126 PHE A N 1
ATOM 1016 C CA . PHE A 1 126 ? 4.479 -6.211 -5.604 1.00 97.50 126 PHE A CA 1
ATOM 1017 C C . PHE A 1 126 ? 4.810 -5.725 -7.019 1.00 97.50 126 PHE A C 1
ATOM 1019 O O . PHE A 1 126 ? 5.319 -6.516 -7.808 1.00 97.50 126 PHE A O 1
ATOM 1026 N N . LEU A 1 127 ? 4.637 -4.427 -7.294 1.00 96.88 127 LEU A N 1
ATOM 1027 C CA . LEU A 1 127 ? 5.013 -3.820 -8.576 1.00 96.88 127 LEU A CA 1
ATOM 1028 C C . LEU A 1 127 ? 6.510 -3.961 -8.864 1.00 96.88 127 LEU A C 1
ATOM 1030 O O . LEU A 1 127 ? 6.896 -4.346 -9.959 1.00 96.88 127 LEU A O 1
ATOM 1034 N N . PHE A 1 128 ? 7.374 -3.689 -7.881 1.00 97.50 128 PHE A N 1
ATOM 1035 C CA . PHE A 1 128 ? 8.816 -3.831 -8.081 1.00 97.50 128 PHE A CA 1
ATOM 1036 C C . PHE A 1 128 ? 9.209 -5.269 -8.436 1.00 97.50 128 PHE A C 1
ATOM 1038 O O . PHE A 1 128 ? 10.002 -5.481 -9.348 1.00 97.50 128 PHE A O 1
ATOM 1045 N N . ASN A 1 129 ? 8.630 -6.258 -7.750 1.00 97.31 129 ASN A N 1
ATOM 1046 C CA . ASN A 1 129 ? 8.900 -7.667 -8.028 1.00 97.31 129 ASN A CA 1
ATOM 1047 C C . ASN A 1 129 ? 8.428 -8.094 -9.422 1.00 97.31 129 ASN A C 1
ATOM 1049 O O . ASN A 1 129 ? 9.070 -8.954 -10.021 1.00 97.31 129 ASN A O 1
ATOM 1053 N N . ASP A 1 130 ? 7.351 -7.500 -9.938 1.00 95.69 130 ASP A N 1
ATOM 1054 C CA . ASP A 1 130 ? 6.874 -7.745 -11.300 1.00 95.69 130 ASP A CA 1
ATOM 1055 C C . ASP A 1 130 ? 7.941 -7.374 -12.344 1.00 95.69 130 ASP A C 1
ATOM 1057 O O . ASP A 1 130 ? 8.282 -8.185 -13.205 1.00 95.69 130 ASP A O 1
ATOM 1061 N N . PHE A 1 131 ? 8.611 -6.229 -12.172 1.00 95.75 131 PHE A N 1
ATOM 1062 C CA . PHE A 1 131 ? 9.724 -5.808 -13.035 1.00 95.75 131 PHE A CA 1
ATOM 1063 C C . PHE A 1 131 ? 10.983 -6.680 -12.944 1.00 95.75 131 PHE A C 1
ATOM 1065 O O . PHE A 1 131 ? 11.854 -6.603 -13.811 1.00 95.75 131 PHE A O 1
ATOM 1072 N N . LEU A 1 132 ? 11.100 -7.516 -11.910 1.00 95.38 132 LEU A N 1
ATOM 1073 C CA . LEU A 1 132 ? 12.204 -8.468 -11.765 1.00 95.38 132 LEU A CA 1
ATOM 1074 C C . LEU A 1 132 ? 11.928 -9.815 -12.450 1.00 95.38 132 LEU A C 1
ATOM 1076 O O . LEU A 1 132 ? 12.833 -10.655 -12.520 1.00 95.38 132 LEU A O 1
ATOM 1080 N N . THR A 1 133 ? 10.706 -10.038 -12.940 1.00 95.12 133 THR A N 1
ATOM 1081 C CA . THR A 1 133 ? 10.350 -11.226 -13.727 1.00 95.12 133 THR A CA 1
ATOM 1082 C C . THR A 1 133 ? 10.942 -11.165 -15.138 1.00 95.12 133 THR A C 1
ATOM 1084 O O . THR A 1 133 ? 11.451 -10.133 -15.571 1.00 95.12 133 THR A O 1
ATOM 1087 N N . ASP A 1 134 ? 10.894 -12.274 -15.881 1.00 93.81 134 ASP A N 1
ATOM 1088 C CA . ASP A 1 134 ? 11.344 -12.291 -17.280 1.00 93.81 134 ASP A CA 1
ATOM 1089 C C . ASP A 1 134 ? 10.517 -11.350 -18.167 1.00 93.81 134 ASP A C 1
ATOM 1091 O O . ASP A 1 134 ? 11.087 -10.644 -18.997 1.00 93.81 134 ASP A O 1
ATOM 1095 N N . GLU A 1 135 ? 9.200 -11.296 -17.953 1.00 90.00 135 GLU A N 1
ATOM 1096 C CA . GLU A 1 135 ? 8.285 -10.405 -18.677 1.00 90.00 135 GLU A CA 1
ATOM 1097 C C . GLU A 1 135 ? 8.565 -8.938 -18.331 1.00 90.00 135 GLU A C 1
ATOM 1099 O O . GLU A 1 135 ? 8.795 -8.122 -19.222 1.00 90.00 135 GLU A O 1
ATOM 1104 N N . GLY A 1 136 ? 8.675 -8.613 -17.040 1.00 92.12 136 GLY A N 1
ATOM 1105 C CA . GLY A 1 136 ? 9.001 -7.260 -16.592 1.00 92.12 136 GLY A CA 1
ATOM 1106 C C . GLY A 1 136 ? 10.369 -6.771 -17.083 1.00 92.12 136 GLY A C 1
ATOM 1107 O O . GLY A 1 136 ? 10.499 -5.641 -17.560 1.00 92.12 136 GLY A O 1
ATOM 1108 N N . ARG A 1 137 ? 11.394 -7.634 -17.055 1.00 93.19 137 ARG A N 1
ATOM 1109 C CA . ARG A 1 137 ? 12.718 -7.320 -17.620 1.00 93.19 137 ARG A CA 1
ATOM 1110 C C . ARG A 1 137 ? 12.671 -7.114 -19.128 1.00 93.19 137 ARG A C 1
ATOM 1112 O O . ARG A 1 137 ? 13.381 -6.247 -19.640 1.00 93.19 137 ARG A O 1
ATOM 1119 N N . TYR A 1 138 ? 11.861 -7.897 -19.838 1.00 91.50 138 TYR A N 1
ATOM 1120 C CA . TYR A 1 138 ? 11.666 -7.728 -21.274 1.00 91.50 138 TYR A CA 1
ATOM 1121 C C . TYR A 1 138 ? 11.066 -6.354 -21.596 1.00 91.50 138 TYR A C 1
ATOM 1123 O O . TYR A 1 138 ? 11.592 -5.664 -22.468 1.00 91.50 138 TYR A O 1
ATOM 1131 N N . GLU A 1 139 ? 10.044 -5.918 -20.857 1.00 89.19 139 GLU A N 1
ATOM 1132 C CA . GLU A 1 139 ? 9.405 -4.607 -21.052 1.00 89.19 139 GLU A CA 1
ATOM 1133 C C . GLU A 1 139 ? 10.372 -3.432 -20.843 1.00 89.19 139 GLU A C 1
ATOM 1135 O O . GLU A 1 139 ? 10.340 -2.458 -21.605 1.00 89.19 139 GLU A O 1
ATOM 1140 N N . ILE A 1 140 ? 11.263 -3.533 -19.848 1.00 92.19 140 ILE A N 1
ATOM 1141 C CA . ILE A 1 140 ? 12.320 -2.538 -19.616 1.00 92.19 140 ILE A CA 1
ATOM 1142 C C . ILE A 1 140 ? 13.316 -2.557 -20.773 1.00 92.19 140 ILE A C 1
ATOM 1144 O O . ILE A 1 140 ? 13.588 -1.513 -21.356 1.00 92.19 140 ILE A O 1
ATOM 1148 N N . ASN A 1 141 ? 13.829 -3.732 -21.145 1.00 90.62 141 ASN A N 1
ATOM 1149 C CA . ASN A 1 141 ? 14.842 -3.875 -22.195 1.00 90.62 141 ASN A CA 1
ATOM 1150 C C . ASN A 1 141 ? 14.325 -3.423 -23.574 1.00 90.62 141 ASN A C 1
ATOM 1152 O O . ASN A 1 141 ? 15.073 -2.834 -24.360 1.00 90.62 141 ASN A O 1
ATOM 1156 N N . PHE A 1 142 ? 13.034 -3.641 -23.847 1.00 89.50 142 PHE A N 1
ATOM 1157 C CA . PHE A 1 142 ? 12.363 -3.167 -25.056 1.00 89.50 142 PHE A CA 1
ATOM 1158 C C . PHE A 1 142 ? 12.407 -1.635 -25.192 1.00 89.50 142 PHE A C 1
ATOM 1160 O O . PHE A 1 142 ? 12.568 -1.132 -26.303 1.00 89.50 142 PHE A O 1
ATOM 1167 N N . ARG A 1 143 ? 12.309 -0.897 -24.077 1.00 89.06 143 ARG A N 1
ATOM 1168 C CA . ARG A 1 143 ? 12.353 0.580 -24.046 1.00 89.06 143 ARG A CA 1
ATOM 1169 C C . ARG A 1 143 ? 13.775 1.117 -23.889 1.00 89.06 143 ARG A C 1
ATOM 1171 O O . ARG A 1 143 ? 14.200 2.022 -24.602 1.00 89.06 143 ARG A O 1
ATOM 1178 N N . ALA A 1 144 ? 14.547 0.515 -22.992 1.00 90.56 144 ALA A N 1
ATOM 1179 C CA . ALA A 1 144 ? 15.937 0.852 -22.739 1.00 90.56 144 ALA A CA 1
ATOM 1180 C C . ALA A 1 144 ? 16.780 -0.415 -22.583 1.00 90.56 144 ALA A C 1
ATOM 1182 O O . ALA A 1 144 ? 16.843 -1.035 -21.521 1.00 90.56 144 ALA A O 1
ATOM 1183 N N . SER A 1 145 ? 17.473 -0.792 -23.655 1.00 90.31 145 SER A N 1
ATOM 1184 C CA . SER A 1 145 ? 18.293 -1.997 -23.636 1.00 90.31 145 SER A CA 1
ATOM 1185 C C . SER A 1 145 ? 19.452 -1.892 -22.650 1.00 90.31 145 SER A C 1
ATOM 1187 O O . SER A 1 145 ? 20.118 -0.857 -22.582 1.00 90.31 145 SER A O 1
ATOM 1189 N N . ASN A 1 146 ? 19.735 -2.998 -21.953 1.00 91.94 146 ASN A N 1
ATOM 1190 C CA . ASN A 1 146 ? 20.756 -3.107 -20.898 1.00 91.94 146 ASN A CA 1
ATOM 1191 C C . ASN A 1 146 ? 20.461 -2.281 -19.634 1.00 91.94 146 ASN A C 1
ATOM 1193 O O . ASN A 1 146 ? 21.384 -1.892 -18.919 1.00 91.94 146 ASN A O 1
ATOM 1197 N N . PHE A 1 147 ? 19.188 -1.992 -19.369 1.00 94.00 147 PHE A N 1
ATOM 1198 C CA . PHE A 1 147 ? 18.742 -1.412 -18.108 1.00 94.00 147 PHE A CA 1
ATOM 1199 C C . PHE A 1 147 ? 17.975 -2.444 -17.282 1.00 94.00 147 PHE A C 1
ATOM 1201 O O . PHE A 1 147 ? 17.247 -3.277 -17.824 1.00 94.00 147 PHE A O 1
ATOM 1208 N N . ILE A 1 148 ? 18.118 -2.354 -15.963 1.00 94.62 148 ILE A N 1
ATOM 1209 C CA . ILE A 1 148 ? 17.418 -3.188 -14.984 1.00 94.62 148 ILE A CA 1
ATOM 1210 C C . ILE A 1 148 ? 16.643 -2.320 -13.996 1.00 94.62 148 ILE A C 1
ATOM 1212 O O . ILE A 1 148 ? 17.032 -1.191 -13.697 1.00 94.62 148 ILE A O 1
ATOM 1216 N N . ALA A 1 149 ? 15.542 -2.855 -13.470 1.00 96.44 149 ALA A N 1
ATOM 1217 C CA . ALA A 1 149 ? 14.755 -2.184 -12.444 1.00 96.44 149 ALA A CA 1
ATOM 1218 C C . ALA A 1 149 ? 15.575 -1.960 -11.169 1.00 96.44 149 ALA A C 1
ATOM 1220 O O . ALA A 1 149 ? 16.192 -2.888 -10.642 1.00 96.44 149 ALA A O 1
ATOM 1221 N N . LYS A 1 150 ? 15.521 -0.737 -10.638 1.00 96.25 150 LYS A N 1
ATOM 1222 C CA . LYS A 1 150 ? 16.217 -0.347 -9.410 1.00 96.25 150 LYS A CA 1
ATOM 1223 C C . LYS A 1 150 ? 15.268 -0.022 -8.269 1.00 96.25 150 LYS A C 1
ATOM 1225 O O . LYS A 1 150 ? 15.474 -0.463 -7.141 1.00 96.25 150 LYS A O 1
ATOM 1230 N N . GLU A 1 151 ? 14.246 0.770 -8.557 1.00 96.81 151 GLU A N 1
ATOM 1231 C CA . GLU A 1 151 ? 13.298 1.260 -7.563 1.00 96.81 151 GLU A CA 1
ATOM 1232 C C . GLU A 1 151 ? 11.956 1.531 -8.238 1.00 96.81 151 GLU A C 1
ATOM 1234 O O . GLU A 1 151 ? 11.918 2.033 -9.355 1.00 96.81 151 GLU A O 1
ATOM 1239 N N . VAL A 1 152 ? 10.856 1.249 -7.543 1.00 97.38 152 VAL A N 1
ATOM 1240 C CA . VAL A 1 152 ? 9.521 1.722 -7.925 1.00 97.38 152 VAL A CA 1
ATOM 1241 C C . VAL A 1 152 ? 8.999 2.620 -6.820 1.00 97.38 152 VAL A C 1
ATOM 1243 O O . VAL A 1 152 ? 9.103 2.275 -5.642 1.00 97.38 152 VAL A O 1
ATOM 1246 N N . SER A 1 153 ? 8.405 3.745 -7.197 1.00 97.62 153 SER A N 1
ATOM 1247 C CA . SER A 1 153 ? 7.624 4.605 -6.308 1.00 97.62 153 SER A CA 1
ATOM 1248 C C . SER A 1 153 ? 6.186 4.690 -6.807 1.00 97.62 153 SER A C 1
ATOM 1250 O O . SER A 1 153 ? 5.965 4.617 -8.010 1.00 97.62 153 SER A O 1
ATOM 1252 N N . ILE A 1 154 ? 5.215 4.807 -5.896 1.00 97.75 154 ILE A N 1
ATOM 1253 C CA . ILE A 1 154 ? 3.786 4.881 -6.240 1.00 97.75 154 ILE A CA 1
ATOM 1254 C C . ILE A 1 154 ? 3.134 6.159 -5.710 1.00 97.75 154 ILE A C 1
ATOM 1256 O O . ILE A 1 154 ? 3.425 6.602 -4.588 1.00 97.75 154 ILE A O 1
ATOM 1260 N N . SER A 1 155 ? 2.220 6.715 -6.499 1.00 96.50 155 SER A N 1
ATOM 1261 C CA . SER A 1 155 ? 1.451 7.927 -6.208 1.00 96.50 155 SER A CA 1
ATOM 1262 C C . SER A 1 155 ? -0.002 7.791 -6.664 1.00 96.50 155 SER A C 1
ATOM 1264 O O . SER A 1 155 ? -0.381 6.809 -7.301 1.00 96.50 155 SER A O 1
ATOM 1266 N N . ASP A 1 156 ? -0.817 8.784 -6.299 1.00 95.69 156 ASP A N 1
ATOM 1267 C CA . ASP A 1 156 ? -2.183 8.960 -6.809 1.00 95.69 156 ASP A CA 1
ATOM 1268 C C . ASP A 1 156 ? -3.080 7.725 -6.635 1.00 95.69 156 ASP A C 1
ATOM 1270 O O . ASP A 1 156 ? -3.871 7.375 -7.506 1.00 95.69 156 ASP A O 1
ATOM 1274 N N . LEU A 1 157 ? -2.932 7.055 -5.487 1.00 97.50 157 LEU A N 1
ATOM 1275 C CA . LEU A 1 157 ? -3.664 5.835 -5.168 1.00 97.50 157 LEU A CA 1
ATOM 1276 C C . LEU A 1 157 ? -5.143 6.140 -4.936 1.00 97.50 157 LEU A C 1
ATOM 1278 O O . LEU A 1 157 ? -5.470 6.903 -4.027 1.00 97.50 157 LEU A O 1
ATOM 1282 N N . THR A 1 158 ? -6.017 5.497 -5.699 1.00 97.56 158 THR A N 1
ATOM 1283 C CA . THR A 1 158 ? -7.472 5.543 -5.537 1.00 97.56 158 THR A CA 1
ATOM 1284 C C . THR A 1 158 ? -7.961 4.192 -5.037 1.00 97.56 158 THR A C 1
ATOM 1286 O O . THR A 1 158 ? -7.554 3.158 -5.563 1.00 97.56 158 THR A O 1
ATOM 1289 N N . TYR A 1 159 ? -8.804 4.193 -4.004 1.00 97.31 159 TYR A N 1
ATOM 1290 C CA . TYR A 1 159 ? -9.254 2.977 -3.328 1.00 97.31 159 TYR A CA 1
ATOM 1291 C C . TYR A 1 159 ? -10.763 2.781 -3.453 1.00 97.31 159 TYR A C 1
ATOM 1293 O O . TYR A 1 159 ? -11.545 3.668 -3.104 1.00 97.31 159 TYR A O 1
ATOM 1301 N N . GLU A 1 160 ? -11.166 1.567 -3.813 1.00 95.75 160 GLU A N 1
ATOM 1302 C CA . GLU A 1 160 ? -12.565 1.151 -3.896 1.00 95.75 160 GLU A CA 1
ATOM 1303 C C . GLU A 1 160 ? -12.765 -0.239 -3.276 1.00 95.75 160 GLU A C 1
ATOM 1305 O O . GLU A 1 160 ? -11.847 -1.055 -3.191 1.00 95.75 160 GLU A O 1
ATOM 1310 N N . ILE A 1 161 ? -13.980 -0.508 -2.798 1.00 95.69 161 ILE A N 1
ATOM 1311 C CA . ILE A 1 161 ? -14.401 -1.852 -2.406 1.00 95.69 161 ILE A CA 1
ATOM 1312 C C . ILE A 1 161 ? -15.405 -2.351 -3.439 1.00 95.69 161 ILE A C 1
ATOM 1314 O O . ILE A 1 161 ? -16.556 -1.919 -3.409 1.00 95.69 161 ILE A O 1
ATOM 1318 N N . ASP A 1 162 ? -14.991 -3.310 -4.262 1.00 90.50 162 ASP A N 1
ATOM 1319 C CA . ASP A 1 162 ? -15.862 -4.009 -5.208 1.00 90.50 162 ASP A CA 1
ATOM 1320 C C . ASP A 1 162 ? -15.855 -5.516 -4.935 1.00 90.50 162 ASP A C 1
ATOM 1322 O O . ASP A 1 162 ? -14.851 -6.068 -4.492 1.00 90.50 162 ASP A O 1
ATOM 1326 N N . GLU A 1 163 ? -17.014 -6.166 -5.066 1.00 86.69 163 GLU A N 1
ATOM 1327 C CA . GLU A 1 163 ? -17.261 -7.601 -4.812 1.00 86.69 163 GLU A CA 1
ATOM 1328 C C . GLU A 1 163 ? -16.611 -8.187 -3.536 1.00 86.69 163 GLU A C 1
ATOM 1330 O O . GLU A 1 163 ? -16.429 -9.393 -3.352 1.00 86.69 163 GLU A O 1
ATOM 1335 N N . GLY A 1 164 ? -16.306 -7.325 -2.568 1.00 86.31 164 GLY A N 1
ATOM 1336 C CA . GLY A 1 164 ? -15.664 -7.698 -1.324 1.00 86.31 164 GLY A CA 1
ATOM 1337 C C . GLY A 1 164 ? -14.140 -7.861 -1.366 1.00 86.31 164 GLY A C 1
ATOM 1338 O O . GLY A 1 164 ? -13.607 -8.383 -0.374 1.00 86.31 164 GLY A O 1
ATOM 1339 N N . VAL A 1 165 ? -13.467 -7.403 -2.419 1.00 95.50 165 VAL A N 1
ATOM 1340 C CA . VAL A 1 165 ? -12.017 -7.161 -2.481 1.00 95.50 165 VAL A CA 1
ATOM 1341 C C . VAL A 1 165 ? -11.716 -5.664 -2.318 1.00 95.50 165 VAL A C 1
ATOM 1343 O O . VAL A 1 165 ? -12.632 -4.843 -2.273 1.00 95.50 165 VAL A O 1
ATOM 1346 N N . LEU A 1 166 ? -10.444 -5.314 -2.118 1.00 97.50 166 LEU A N 1
ATOM 1347 C CA . LEU A 1 166 ? -9.976 -3.926 -2.184 1.00 97.50 166 LEU A CA 1
ATOM 1348 C C . LEU A 1 166 ? -9.355 -3.697 -3.560 1.00 97.50 166 LEU A C 1
ATOM 1350 O O . LEU A 1 166 ? -8.315 -4.288 -3.851 1.00 97.50 166 LEU A O 1
ATOM 1354 N N . CYS A 1 167 ? -9.980 -2.847 -4.361 1.00 97.62 167 CYS A N 1
ATOM 1355 C CA . CYS A 1 167 ? -9.465 -2.405 -5.648 1.00 97.62 167 CYS A CA 1
ATOM 1356 C C . CYS A 1 167 ? -8.608 -1.158 -5.428 1.00 97.62 167 CYS A C 1
ATOM 1358 O O . CYS A 1 167 ? -8.999 -0.253 -4.682 1.00 97.62 167 CYS A O 1
ATOM 1360 N N . VAL A 1 168 ? -7.422 -1.133 -6.033 1.00 98.12 168 VAL A N 1
ATOM 1361 C CA . VAL A 1 168 ? -6.510 0.011 -5.970 1.00 98.12 168 VAL A CA 1
ATOM 1362 C C . VAL A 1 168 ? -6.040 0.349 -7.372 1.00 98.12 168 VAL A C 1
ATOM 1364 O O . VAL A 1 168 ? -5.404 -0.477 -8.025 1.00 98.12 168 VAL A O 1
ATOM 1367 N N . GLU A 1 169 ? -6.311 1.576 -7.793 1.00 97.31 169 GLU A N 1
ATOM 1368 C CA . GLU A 1 169 ? -5.709 2.175 -8.981 1.00 97.31 169 GLU A CA 1
ATOM 1369 C C . GLU A 1 169 ? -4.640 3.177 -8.563 1.00 97.31 169 GLU A C 1
ATOM 1371 O O . GLU A 1 169 ? -4.725 3.776 -7.489 1.00 97.31 169 GLU A O 1
ATOM 1376 N N . GLY A 1 170 ? -3.625 3.377 -9.395 1.00 96.25 170 GLY A N 1
ATOM 1377 C CA . GLY A 1 170 ? -2.583 4.342 -9.089 1.00 96.25 170 GLY A CA 1
ATOM 1378 C C . GLY A 1 170 ? -1.606 4.581 -10.220 1.00 96.25 170 GLY A C 1
ATOM 1379 O O . GLY A 1 170 ? -1.698 3.997 -11.301 1.00 96.25 170 GLY A O 1
ATOM 1380 N N . ARG A 1 171 ? -0.640 5.450 -9.934 1.00 96.81 171 ARG A N 1
ATOM 1381 C CA . ARG A 1 171 ? 0.511 5.720 -10.793 1.00 96.81 171 ARG A CA 1
ATOM 1382 C C . ARG A 1 171 ? 1.785 5.224 -10.146 1.00 96.81 171 ARG A C 1
ATOM 1384 O O . ARG A 1 171 ? 1.886 5.154 -8.916 1.00 96.81 171 ARG A O 1
ATOM 1391 N N . TYR A 1 172 ? 2.766 4.904 -10.971 1.00 96.38 172 TYR A N 1
ATOM 1392 C CA . TYR A 1 172 ? 4.093 4.561 -10.508 1.00 96.38 172 TYR A CA 1
ATOM 1393 C C . TYR A 1 172 ? 5.176 5.215 -11.363 1.00 96.38 172 TYR A C 1
ATOM 1395 O O . TYR A 1 172 ? 4.971 5.498 -12.540 1.00 96.38 172 TYR A O 1
ATOM 1403 N N . VAL A 1 173 ? 6.340 5.404 -10.746 1.00 97.19 173 VAL A N 1
ATOM 1404 C CA . VAL A 1 173 ? 7.591 5.756 -11.422 1.00 97.19 173 VAL A CA 1
ATOM 1405 C C . VAL A 1 173 ? 8.590 4.642 -11.149 1.00 97.19 173 VAL A C 1
ATOM 1407 O O . VAL A 1 173 ? 8.934 4.385 -9.988 1.00 97.19 173 VAL A O 1
ATOM 1410 N N . LEU A 1 174 ? 9.031 3.971 -12.210 1.00 97.00 174 LEU A N 1
ATOM 1411 C CA . LEU A 1 174 ? 10.087 2.966 -12.193 1.00 97.00 174 LEU A CA 1
ATOM 1412 C C . LEU A 1 174 ? 11.414 3.636 -12.541 1.00 97.00 174 LEU A C 1
ATOM 1414 O O . LEU A 1 174 ? 11.594 4.127 -13.651 1.00 97.00 174 LEU A O 1
ATOM 1418 N N . LYS A 1 175 ? 12.374 3.580 -11.623 1.00 96.56 175 LYS A N 1
ATOM 1419 C CA . LYS A 1 175 ? 13.767 3.916 -11.907 1.00 96.56 175 LYS A CA 1
ATOM 1420 C C . LYS A 1 175 ? 14.501 2.679 -12.382 1.00 96.56 175 LYS A C 1
ATOM 1422 O O . LYS A 1 175 ? 14.461 1.640 -11.715 1.00 96.56 175 LYS A O 1
ATOM 1427 N N . ALA A 1 176 ? 15.221 2.819 -13.482 1.00 95.38 176 ALA A N 1
ATOM 1428 C CA . ALA A 1 176 ? 16.088 1.791 -14.020 1.00 95.38 176 ALA A CA 1
ATOM 1429 C C . ALA A 1 176 ? 17.539 2.274 -14.069 1.00 95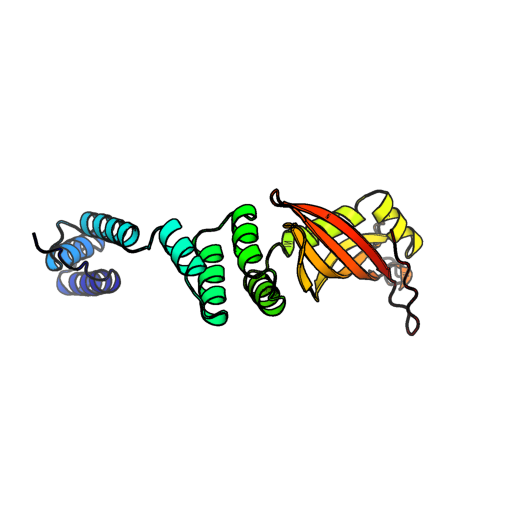.38 176 ALA A C 1
ATOM 1431 O O . ALA A 1 176 ? 17.816 3.441 -14.356 1.00 95.38 176 ALA A O 1
ATOM 1432 N N . GLU A 1 177 ? 18.465 1.361 -13.801 1.00 94.12 177 GLU A N 1
ATOM 1433 C CA . GLU A 1 177 ? 19.904 1.608 -13.872 1.00 94.12 177 GLU A CA 1
ATOM 1434 C C . GLU A 1 177 ? 20.538 0.748 -14.958 1.00 94.12 177 GLU A C 1
ATOM 1436 O O . GLU A 1 177 ? 20.023 -0.316 -15.306 1.00 94.12 177 GLU A O 1
ATOM 1441 N N . PHE A 1 178 ? 21.643 1.234 -15.513 1.00 92.56 178 PHE A N 1
ATOM 1442 C CA . PHE A 1 178 ? 22.411 0.474 -16.484 1.00 92.56 178 PHE A CA 1
ATOM 1443 C C . PHE A 1 178 ? 22.996 -0.777 -15.811 1.00 92.56 178 PHE A C 1
ATOM 1445 O O . PHE A 1 178 ? 23.581 -0.687 -14.735 1.00 92.56 178 PHE A O 1
ATOM 1452 N N . GLU A 1 179 ? 22.811 -1.943 -16.429 1.00 91.75 179 GLU A N 1
ATOM 1453 C CA . GLU A 1 179 ? 23.114 -3.247 -15.821 1.00 91.75 179 GLU A CA 1
ATOM 1454 C C . GLU A 1 179 ? 24.616 -3.486 -15.626 1.00 91.75 179 GLU A C 1
ATOM 1456 O O . GLU A 1 179 ? 25.028 -4.193 -14.706 1.00 91.75 179 GLU A O 1
ATOM 1461 N N . PHE A 1 180 ? 25.444 -2.921 -16.505 1.00 88.06 180 PHE A N 1
ATOM 1462 C CA . PHE A 1 180 ? 26.872 -3.210 -16.527 1.00 88.06 180 PHE A CA 1
ATOM 1463 C C . PHE A 1 180 ? 27.677 -2.220 -15.693 1.00 88.06 180 PHE A C 1
ATOM 1465 O O . PHE A 1 180 ? 27.441 -1.012 -15.725 1.00 88.06 180 PHE A O 1
ATOM 1472 N N . GLU A 1 181 ? 28.703 -2.738 -15.021 1.00 83.38 181 GLU A N 1
ATOM 1473 C CA . GLU A 1 181 ? 29.722 -1.913 -14.383 1.00 83.38 181 GLU A CA 1
ATOM 1474 C C . GLU A 1 181 ? 30.491 -1.118 -15.445 1.00 83.38 181 GLU A C 1
ATOM 1476 O O . GLU A 1 181 ? 30.971 -1.662 -16.444 1.00 83.38 181 GLU A O 1
ATOM 1481 N N . LEU A 1 182 ? 30.598 0.188 -15.218 1.00 83.50 182 LEU A N 1
ATOM 1482 C CA . LEU A 1 182 ? 31.363 1.104 -16.050 1.00 83.50 182 LEU A CA 1
ATOM 1483 C C . LEU A 1 182 ? 32.604 1.540 -15.279 1.00 83.50 182 LEU A C 1
ATOM 1485 O O . LEU A 1 182 ? 32.525 1.821 -14.085 1.00 83.50 182 LEU A O 1
ATOM 1489 N N . ASP A 1 183 ? 33.734 1.634 -15.974 1.00 84.31 183 ASP A N 1
ATOM 1490 C CA . ASP A 1 183 ? 34.947 2.217 -15.409 1.00 84.31 183 ASP A CA 1
ATOM 1491 C C . ASP A 1 183 ? 34.684 3.692 -15.055 1.00 84.31 183 ASP A C 1
ATOM 1493 O O . ASP A 1 183 ? 34.244 4.479 -15.900 1.00 84.31 183 ASP A O 1
ATOM 1497 N N . GLU A 1 184 ? 34.885 4.070 -13.792 1.00 81.44 184 GLU A N 1
ATOM 1498 C CA . GLU A 1 184 ? 34.666 5.440 -13.310 1.00 81.44 184 GLU A CA 1
ATOM 1499 C C . GLU A 1 184 ? 35.659 6.436 -13.927 1.00 81.44 184 GLU A C 1
ATOM 1501 O O . GLU A 1 184 ? 35.336 7.622 -14.072 1.00 81.44 184 GLU A O 1
ATOM 1506 N N . ASP A 1 185 ? 36.834 5.950 -14.339 1.00 85.38 185 ASP A N 1
ATOM 1507 C CA . ASP A 1 185 ? 37.890 6.762 -14.941 1.00 85.38 185 ASP A CA 1
ATOM 1508 C C . ASP A 1 185 ? 37.698 6.955 -16.458 1.00 85.38 185 ASP A C 1
ATOM 1510 O O . ASP A 1 185 ? 38.329 7.838 -17.052 1.00 85.38 185 ASP A O 1
ATOM 1514 N N . ASP A 1 186 ? 36.800 6.193 -17.097 1.00 83.06 186 ASP A N 1
ATOM 1515 C CA . ASP A 1 186 ? 36.486 6.348 -18.519 1.00 83.06 186 ASP A CA 1
ATOM 1516 C C . ASP A 1 186 ? 35.517 7.532 -18.740 1.00 83.06 186 ASP A C 1
ATOM 1518 O O . ASP A 1 186 ? 34.375 7.515 -18.264 1.00 83.06 186 ASP A O 1
ATOM 1522 N N . PRO A 1 187 ? 35.899 8.568 -19.519 1.00 80.81 187 PRO A N 1
ATOM 1523 C CA . PRO A 1 187 ? 35.008 9.675 -19.866 1.00 80.81 187 PRO A CA 1
ATOM 1524 C C . PRO A 1 187 ? 33.677 9.236 -20.496 1.00 80.81 187 PRO A C 1
ATOM 1526 O O . PRO A 1 187 ? 32.688 9.967 -20.391 1.00 80.81 187 PRO A O 1
ATOM 1529 N N . ILE A 1 188 ? 33.637 8.061 -21.137 1.00 81.88 188 ILE A N 1
ATOM 1530 C CA . ILE A 1 188 ? 32.435 7.469 -21.734 1.00 81.88 188 ILE A CA 1
ATOM 1531 C C . ILE A 1 188 ? 31.361 7.170 -20.680 1.00 81.88 188 ILE A C 1
ATOM 1533 O O . ILE A 1 188 ? 30.182 7.267 -21.013 1.00 81.88 188 ILE A O 1
ATOM 1537 N N . ASN A 1 189 ? 31.724 6.898 -19.422 1.00 78.06 189 ASN A N 1
ATOM 1538 C CA . ASN A 1 189 ? 30.775 6.656 -18.326 1.00 78.06 189 ASN A CA 1
ATOM 1539 C C . ASN A 1 189 ? 29.860 7.873 -18.067 1.00 78.06 189 ASN A C 1
ATOM 1541 O O . ASN A 1 189 ? 28.703 7.747 -17.683 1.00 78.06 189 ASN A O 1
ATOM 1545 N N . LYS A 1 190 ? 30.319 9.084 -18.407 1.00 81.75 190 LYS A N 1
ATOM 1546 C CA . LYS A 1 190 ? 29.512 10.314 -18.298 1.00 81.75 190 LYS A CA 1
ATOM 1547 C C . LYS A 1 190 ? 28.527 10.511 -19.455 1.00 81.75 190 LYS A C 1
ATOM 1549 O O . LYS A 1 190 ? 27.821 11.521 -19.480 1.00 81.75 190 LYS A O 1
ATOM 1554 N N . ALA A 1 191 ? 28.496 9.604 -20.435 1.00 84.25 191 ALA A N 1
ATOM 1555 C CA . ALA A 1 191 ? 27.596 9.710 -21.574 1.00 84.25 191 ALA A CA 1
ATOM 1556 C C . ALA A 1 191 ? 26.134 9.506 -21.153 1.00 84.25 191 ALA A C 1
ATOM 1558 O O . ALA A 1 191 ? 25.816 8.626 -20.358 1.00 84.25 191 ALA A O 1
ATOM 1559 N N . GLU A 1 192 ? 25.232 10.271 -21.773 1.00 84.06 192 GLU A N 1
ATOM 1560 C CA . GLU A 1 192 ? 23.791 10.259 -21.473 1.00 84.06 192 GLU A CA 1
ATOM 1561 C C . GLU A 1 192 ? 23.178 8.854 -21.502 1.00 84.06 192 GLU A C 1
ATOM 1563 O O . GLU A 1 192 ? 22.336 8.519 -20.679 1.00 84.06 192 GLU A O 1
ATOM 1568 N N . ARG A 1 193 ? 23.655 8.000 -22.416 1.00 83.38 193 ARG A N 1
ATOM 1569 C CA . ARG A 1 193 ? 23.147 6.636 -22.616 1.00 83.38 193 ARG A CA 1
ATOM 1570 C C . ARG A 1 193 ? 23.307 5.702 -21.410 1.00 83.38 193 ARG A C 1
ATOM 1572 O O . ARG A 1 193 ? 22.680 4.651 -21.421 1.00 83.38 193 ARG A O 1
ATOM 1579 N N . PHE A 1 194 ? 24.148 6.053 -20.437 1.00 86.56 194 PHE A N 1
ATOM 1580 C CA . PHE A 1 194 ? 24.397 5.261 -19.227 1.00 86.56 194 PHE A CA 1
ATOM 1581 C C . PHE A 1 194 ? 23.744 5.841 -17.976 1.00 86.56 194 PHE A C 1
ATOM 1583 O O . PHE A 1 194 ? 23.799 5.227 -16.913 1.00 86.56 194 PHE A O 1
ATOM 1590 N N . LYS A 1 195 ? 23.135 7.025 -18.077 1.00 87.75 195 LYS A N 1
ATOM 1591 C CA . LYS A 1 195 ? 22.418 7.605 -16.948 1.00 87.75 195 LYS A CA 1
ATOM 1592 C C . LYS A 1 195 ? 21.160 6.799 -16.660 1.00 87.75 195 LYS A C 1
ATOM 1594 O O . LYS A 1 195 ? 20.523 6.286 -17.579 1.00 87.75 195 LYS A O 1
ATOM 1599 N N . ASN A 1 196 ? 20.803 6.744 -15.380 1.00 90.56 196 ASN A N 1
ATOM 1600 C CA . ASN A 1 196 ? 19.557 6.142 -14.921 1.00 90.56 196 ASN A CA 1
ATOM 1601 C C . ASN A 1 196 ? 18.363 6.731 -15.672 1.00 90.56 196 ASN A C 1
ATOM 1603 O O . ASN A 1 196 ? 18.342 7.923 -15.987 1.00 90.56 196 ASN A O 1
ATOM 1607 N N . ARG A 1 197 ? 17.372 5.881 -15.921 1.00 91.56 197 ARG A N 1
ATOM 1608 C CA . ARG A 1 197 ? 16.134 6.248 -16.604 1.00 91.56 197 ARG A CA 1
ATOM 1609 C C . ARG A 1 197 ? 14.951 6.136 -15.666 1.00 91.56 197 ARG A C 1
ATOM 1611 O O . ARG A 1 197 ? 14.979 5.342 -14.726 1.00 91.56 197 ARG A O 1
ATOM 1618 N N . GLU A 1 198 ? 13.920 6.911 -15.958 1.00 94.44 198 GLU A N 1
ATOM 1619 C CA . GLU A 1 198 ? 12.633 6.835 -15.281 1.00 94.44 198 GLU A CA 1
ATOM 1620 C C . GLU A 1 198 ? 11.551 6.476 -16.303 1.00 94.44 198 GLU A C 1
ATOM 1622 O O . GLU A 1 198 ? 11.579 6.941 -17.443 1.00 94.44 198 GLU A O 1
ATOM 1627 N N . PHE A 1 199 ? 10.637 5.602 -15.894 1.00 93.31 199 PHE A N 1
ATOM 1628 C CA . PHE A 1 199 ? 9.474 5.195 -16.669 1.00 93.31 199 PHE A CA 1
ATOM 1629 C C . PHE A 1 199 ? 8.224 5.425 -15.832 1.00 93.31 199 PHE A C 1
ATOM 1631 O O . PHE A 1 199 ? 8.106 4.880 -14.730 1.00 93.31 199 PHE A O 1
ATOM 1638 N N . ASP A 1 200 ? 7.295 6.208 -16.362 1.00 93.19 200 ASP A N 1
ATOM 1639 C CA . ASP A 1 200 ? 5.990 6.425 -15.755 1.00 93.19 200 ASP A CA 1
ATOM 1640 C C . ASP A 1 200 ? 5.015 5.339 -16.180 1.00 93.19 200 ASP A C 1
ATOM 1642 O O . ASP A 1 200 ? 5.008 4.891 -17.325 1.00 93.19 200 ASP A O 1
ATOM 1646 N N . GLY A 1 201 ? 4.132 4.954 -15.275 1.00 92.12 201 GLY A N 1
ATOM 1647 C CA . GLY A 1 201 ? 3.067 4.023 -15.589 1.00 92.12 201 GLY A CA 1
ATOM 1648 C C . GLY A 1 201 ? 1.888 4.149 -14.649 1.00 92.12 201 GLY A C 1
ATOM 1649 O O . GLY A 1 201 ? 1.889 4.907 -13.674 1.00 92.12 201 GLY A O 1
ATOM 1650 N N . SER A 1 202 ? 0.855 3.396 -14.965 1.00 94.88 202 SER A N 1
ATOM 1651 C CA . SER A 1 202 ? -0.368 3.257 -14.202 1.00 94.88 202 SER A CA 1
ATOM 1652 C C . SER A 1 202 ? -0.667 1.785 -13.971 1.00 94.88 202 SER A C 1
ATOM 1654 O O . SER A 1 202 ? -0.234 0.897 -14.705 1.00 94.88 202 SER A O 1
ATOM 1656 N N . PHE A 1 203 ? -1.391 1.512 -12.898 1.00 95.31 203 PHE A N 1
ATOM 1657 C CA . PHE A 1 203 ? -1.738 0.153 -12.527 1.00 95.31 203 PHE A CA 1
ATOM 1658 C C . PHE A 1 203 ? -3.113 0.106 -11.882 1.00 95.31 203 PHE A C 1
ATOM 1660 O O . PHE A 1 203 ? -3.543 1.061 -11.234 1.00 95.31 203 PHE A O 1
ATOM 1667 N N . GLY A 1 204 ? -3.749 -1.048 -12.028 1.00 95.12 204 GLY A N 1
ATOM 1668 C CA . GLY A 1 204 ? -4.942 -1.445 -11.305 1.00 95.12 204 GLY A CA 1
ATOM 1669 C C . GLY A 1 204 ? -4.705 -2.820 -10.700 1.00 95.12 204 GLY A C 1
ATOM 1670 O O . GLY A 1 204 ? -4.259 -3.743 -11.387 1.00 95.12 204 GLY A O 1
ATOM 1671 N N . ILE A 1 205 ? -4.975 -2.966 -9.408 1.00 97.81 205 ILE A N 1
ATOM 1672 C CA . ILE A 1 205 ? -4.824 -4.227 -8.680 1.00 97.81 205 ILE A CA 1
ATOM 1673 C C . ILE A 1 205 ? -6.034 -4.512 -7.798 1.00 97.81 205 ILE A C 1
ATOM 1675 O O . ILE A 1 205 ? -6.695 -3.610 -7.285 1.00 97.81 205 ILE A O 1
ATOM 1679 N N . GLU A 1 206 ? -6.245 -5.792 -7.538 1.00 98.00 206 GLU A N 1
ATOM 1680 C CA . GLU A 1 206 ? -7.191 -6.291 -6.549 1.00 98.00 206 GLU A CA 1
ATOM 1681 C C . GLU A 1 206 ? -6.446 -6.959 -5.397 1.00 98.00 206 GLU A C 1
ATOM 1683 O O . GLU A 1 206 ? -5.480 -7.702 -5.601 1.00 98.00 206 GLU A O 1
ATOM 1688 N N . ILE A 1 207 ? -6.914 -6.719 -4.171 1.00 98.06 207 ILE A N 1
ATOM 1689 C CA . ILE A 1 207 ? -6.369 -7.314 -2.950 1.00 98.06 207 ILE A CA 1
ATOM 1690 C C . ILE A 1 207 ? -7.469 -8.086 -2.221 1.00 98.06 207 ILE A C 1
ATOM 1692 O O . ILE A 1 207 ? -8.418 -7.508 -1.676 1.00 98.06 207 ILE A O 1
ATOM 1696 N N . ASP A 1 208 ? -7.321 -9.410 -2.167 1.00 96.06 208 ASP A N 1
ATOM 1697 C CA . ASP A 1 208 ? -8.291 -10.291 -1.518 1.00 96.06 208 ASP A CA 1
ATOM 1698 C C . ASP A 1 208 ? -8.150 -10.315 0.018 1.00 96.06 208 ASP A C 1
ATOM 1700 O O . ASP A 1 208 ? -7.176 -9.845 0.607 1.00 96.06 208 ASP A O 1
ATOM 1704 N N . GLN A 1 209 ? -9.106 -10.946 0.707 1.00 94.69 209 GLN A N 1
ATOM 1705 C CA . GLN A 1 209 ? -9.087 -11.074 2.174 1.00 94.69 209 GLN A CA 1
ATOM 1706 C C . GLN A 1 209 ? -7.839 -11.776 2.757 1.00 94.69 209 GLN A C 1
ATOM 1708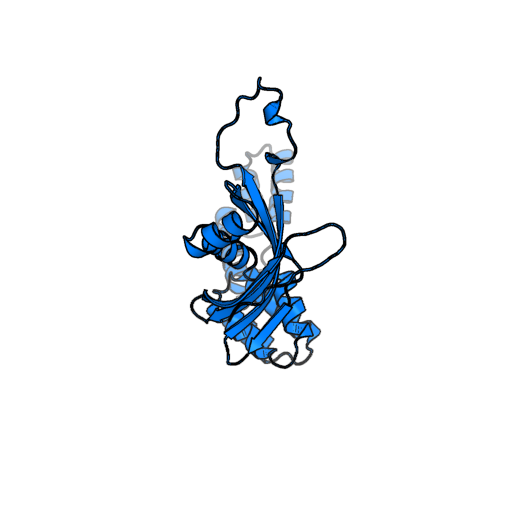 O O . GLN A 1 209 ? -7.599 -11.674 3.964 1.00 94.69 209 GLN A O 1
ATOM 1713 N N . ASN A 1 210 ? -7.073 -12.496 1.934 1.00 94.56 210 ASN A N 1
ATOM 1714 C CA . ASN A 1 210 ? -5.838 -13.191 2.293 1.00 94.56 210 ASN A CA 1
ATOM 1715 C C . ASN A 1 210 ? -4.582 -12.362 1.967 1.00 94.56 210 ASN A C 1
ATOM 1717 O O . ASN A 1 210 ? -3.476 -12.880 2.113 1.00 94.56 210 ASN A O 1
ATOM 1721 N N . LYS A 1 211 ? -4.741 -11.090 1.566 1.00 94.50 211 LYS A N 1
ATOM 1722 C CA . LYS A 1 211 ? -3.684 -10.208 1.042 1.00 94.50 211 LYS A CA 1
ATOM 1723 C C . LYS A 1 211 ? -3.064 -10.691 -0.276 1.00 94.50 211 LYS A C 1
ATOM 1725 O O . LYS A 1 211 ? -1.944 -10.293 -0.598 1.00 94.50 211 LYS A O 1
ATOM 1730 N N . LYS A 1 212 ? -3.745 -11.538 -1.048 1.00 96.62 212 LYS A N 1
ATOM 1731 C CA . LYS A 1 212 ? -3.291 -11.860 -2.401 1.00 96.62 212 LYS A CA 1
ATOM 1732 C C . LYS A 1 212 ? -3.541 -10.642 -3.287 1.00 96.62 212 LYS A C 1
ATOM 1734 O O . LYS A 1 212 ? -4.688 -10.231 -3.426 1.00 96.62 212 LYS A O 1
ATOM 1739 N N . ILE A 1 213 ? -2.470 -10.099 -3.860 1.00 97.81 213 ILE A N 1
ATOM 1740 C CA . ILE A 1 213 ? -2.512 -9.004 -4.834 1.00 97.81 213 ILE A CA 1
ATOM 1741 C C . ILE A 1 213 ? -2.541 -9.619 -6.235 1.00 97.81 213 ILE A C 1
ATOM 1743 O O . ILE A 1 213 ? -1.816 -10.580 -6.499 1.00 97.81 213 ILE A O 1
ATOM 1747 N N . THR A 1 214 ? -3.420 -9.134 -7.107 1.00 96.50 214 THR A N 1
ATOM 1748 C CA . THR A 1 214 ? -3.533 -9.571 -8.508 1.00 96.50 214 THR A CA 1
ATOM 1749 C C . THR A 1 214 ? -3.686 -8.345 -9.400 1.00 96.50 214 THR A C 1
ATOM 1751 O O . THR A 1 214 ? -4.394 -7.415 -9.028 1.00 96.50 214 THR A O 1
ATOM 1754 N N . PHE A 1 215 ? -3.010 -8.331 -10.549 1.00 94.25 215 PHE A N 1
ATOM 1755 C CA . PHE A 1 215 ? -3.184 -7.272 -11.539 1.00 94.25 215 PHE A CA 1
ATOM 1756 C C . PHE A 1 215 ? -4.553 -7.364 -12.208 1.00 94.25 215 PHE A C 1
ATOM 1758 O O . PHE A 1 215 ? -4.974 -8.441 -12.626 1.00 94.25 215 PHE A O 1
ATOM 1765 N N . VAL A 1 216 ? -5.201 -6.211 -12.333 1.00 94.00 216 VAL A N 1
ATOM 1766 C CA . VAL A 1 216 ? -6.309 -5.971 -13.263 1.00 94.00 216 VAL A CA 1
ATOM 1767 C C . VAL A 1 216 ? -5.743 -5.422 -14.569 1.00 94.00 216 VAL A C 1
ATOM 1769 O O . VAL A 1 216 ? -6.101 -5.883 -15.647 1.00 94.00 216 VAL A O 1
ATOM 1772 N N . HIS A 1 217 ? -4.826 -4.459 -14.461 1.00 88.44 217 HIS A N 1
ATOM 1773 C CA . HIS A 1 217 ? -4.023 -3.944 -15.563 1.00 88.44 217 HIS A CA 1
ATOM 1774 C C . HIS A 1 217 ? -2.723 -3.327 -15.028 1.00 88.44 217 HIS A C 1
ATOM 1776 O O . HIS A 1 217 ? -2.609 -2.983 -13.850 1.00 88.44 217 HIS A O 1
ATOM 1782 N N . SER A 1 218 ? -1.748 -3.155 -15.911 1.00 88.88 218 SER A N 1
ATOM 1783 C CA . SER A 1 218 ? -0.506 -2.419 -15.671 1.00 88.88 218 SER A CA 1
ATOM 1784 C C . SER A 1 218 ? -0.040 -1.871 -17.012 1.00 88.88 218 SER A C 1
ATOM 1786 O O . SER A 1 218 ? -0.207 -2.565 -18.013 1.00 88.88 218 SER A O 1
ATOM 1788 N N . ASP A 1 219 ? 0.491 -0.654 -17.064 1.00 86.62 219 ASP A N 1
ATOM 1789 C CA . ASP A 1 219 ? 1.135 -0.104 -18.256 1.00 86.62 219 ASP A CA 1
ATOM 1790 C C . ASP A 1 219 ? 2.444 0.609 -17.924 1.00 86.62 219 ASP A C 1
ATOM 1792 O O . ASP A 1 219 ? 2.636 1.098 -16.819 1.00 86.62 219 ASP A O 1
ATOM 1796 N N . ILE A 1 220 ? 3.348 0.662 -18.907 1.00 85.50 220 ILE A N 1
ATOM 1797 C CA . ILE A 1 220 ? 4.643 1.338 -18.804 1.00 85.50 220 ILE A CA 1
ATOM 1798 C C . ILE A 1 220 ? 4.849 2.266 -20.004 1.00 85.50 220 ILE A C 1
ATOM 1800 O O . ILE A 1 220 ? 4.967 1.828 -21.157 1.00 85.50 220 ILE A O 1
ATOM 1804 N N . GLY A 1 221 ? 4.873 3.561 -19.715 1.00 74.81 221 GLY A N 1
ATOM 1805 C CA . GLY A 1 221 ? 5.211 4.643 -20.625 1.00 74.81 221 GLY A CA 1
ATOM 1806 C C . GLY A 1 221 ? 6.667 5.083 -20.470 1.00 74.81 221 GLY A C 1
ATOM 1807 O O . GLY A 1 221 ? 7.326 4.829 -19.465 1.00 74.81 221 GLY A O 1
ATOM 1808 N N . GLU A 1 222 ? 7.181 5.745 -21.500 1.00 59.03 222 GLU A N 1
ATOM 1809 C CA . GLU A 1 222 ? 8.463 6.448 -21.453 1.00 59.03 222 GLU A CA 1
ATOM 1810 C C . GLU A 1 222 ? 8.158 7.946 -21.572 1.00 59.03 222 GLU A C 1
ATOM 1812 O O . GLU A 1 222 ? 7.370 8.349 -22.438 1.00 59.03 222 GLU A O 1
ATOM 1817 N N . GLU A 1 223 ? 8.728 8.771 -20.691 1.00 50.25 223 GLU A N 1
ATOM 1818 C CA . GLU A 1 223 ? 8.611 10.226 -20.792 1.00 50.25 223 GLU A CA 1
ATOM 1819 C C . GLU A 1 223 ? 9.467 10.692 -21.987 1.00 50.25 223 GLU A C 1
ATOM 1821 O O . GLU A 1 223 ? 10.649 11.009 -21.872 1.00 50.25 223 GLU A O 1
ATOM 1826 N N . PHE A 1 224 ? 8.890 10.674 -23.190 1.00 41.91 224 PHE A N 1
ATOM 1827 C CA . PHE A 1 224 ? 9.457 11.386 -24.331 1.00 41.91 224 PHE A CA 1
ATOM 1828 C C . PHE A 1 224 ? 9.062 12.850 -24.214 1.00 41.91 224 PHE A C 1
ATOM 1830 O O . PHE A 1 224 ? 7.872 13.143 -24.086 1.00 41.91 224 PHE A O 1
ATOM 1837 N N . GLU A 1 225 ? 10.032 13.764 -24.320 1.00 35.56 225 GLU A N 1
ATOM 1838 C CA . GLU A 1 225 ? 9.794 15.198 -24.506 1.00 35.56 225 GLU A CA 1
ATOM 1839 C C . GLU A 1 225 ? 8.704 15.426 -25.583 1.00 35.56 225 GLU A C 1
ATOM 1841 O O . GLU A 1 225 ? 8.971 15.465 -26.783 1.00 35.56 225 GLU A O 1
ATOM 1846 N N . GLY A 1 226 ? 7.445 15.558 -25.149 1.00 37.41 226 GLY A N 1
ATOM 1847 C CA . GLY A 1 226 ? 6.313 16.023 -25.949 1.00 37.41 226 GLY A CA 1
ATOM 1848 C C . GLY A 1 226 ? 5.313 15.012 -26.532 1.00 37.41 226 GLY A C 1
ATOM 1849 O O . GLY A 1 226 ? 4.325 15.490 -27.087 1.00 37.41 226 GLY A O 1
ATOM 1850 N N . LEU A 1 227 ? 5.459 13.682 -26.426 1.00 35.16 227 LEU A N 1
ATOM 1851 C CA . LEU A 1 227 ? 4.462 12.735 -26.983 1.00 35.16 227 LEU A CA 1
ATOM 1852 C C . LEU A 1 227 ? 4.336 11.436 -26.163 1.00 35.16 227 LEU A C 1
ATOM 1854 O O . LEU A 1 227 ? 5.209 10.577 -26.213 1.00 35.16 227 LEU A O 1
ATOM 1858 N N . TYR A 1 228 ? 3.201 11.255 -25.476 1.00 38.75 228 TYR A N 1
ATOM 1859 C CA . TYR A 1 228 ? 2.842 10.001 -24.801 1.00 38.75 228 TYR A CA 1
ATOM 1860 C C . TYR A 1 228 ? 2.509 8.900 -25.826 1.00 38.75 228 TYR A C 1
ATOM 1862 O O . TYR A 1 228 ? 1.524 9.013 -26.558 1.00 38.75 228 TYR A O 1
ATOM 1870 N N . GLN A 1 229 ? 3.277 7.807 -25.842 1.00 38.69 229 GLN A N 1
ATOM 1871 C CA . GLN A 1 229 ? 2.796 6.508 -26.325 1.00 38.69 229 GLN A CA 1
ATOM 1872 C C . GLN A 1 229 ? 2.425 5.654 -25.112 1.00 38.69 229 GLN A C 1
ATOM 1874 O O . GLN A 1 229 ? 3.290 5.257 -24.339 1.00 38.69 229 GLN A O 1
ATOM 1879 N N . VAL A 1 230 ? 1.129 5.391 -24.947 1.00 41.09 230 VAL A N 1
ATOM 1880 C CA . VAL A 1 230 ? 0.602 4.496 -23.911 1.00 41.09 230 VAL A CA 1
ATOM 1881 C C . VAL A 1 230 ? 0.289 3.158 -24.571 1.00 41.09 230 VAL A C 1
ATOM 1883 O O . VAL A 1 230 ? -0.502 3.105 -25.515 1.00 41.09 230 VAL A O 1
ATOM 1886 N N . ALA A 1 231 ? 0.911 2.083 -24.094 1.00 42.31 231 ALA A N 1
ATOM 1887 C CA . ALA A 1 231 ? 0.536 0.719 -24.448 1.00 42.31 231 ALA A CA 1
ATOM 1888 C C . ALA A 1 231 ? -0.254 0.126 -23.275 1.00 42.31 231 ALA A C 1
ATOM 1890 O O . ALA A 1 231 ? 0.306 -0.062 -22.203 1.00 42.31 231 ALA A O 1
ATOM 1891 N N . SER A 1 232 ? -1.552 -0.137 -23.463 1.00 31.84 232 SER A N 1
ATOM 1892 C CA . SER A 1 232 ? -2.385 -0.800 -22.451 1.00 31.84 232 SER A CA 1
ATOM 1893 C C . SER A 1 232 ? -2.272 -2.318 -22.567 1.00 31.84 232 SER A C 1
ATOM 1895 O O . SER A 1 232 ? -2.386 -2.847 -23.678 1.00 31.84 232 SER A O 1
ATOM 1897 N N . PHE A 1 233 ? -2.178 -3.016 -21.441 1.00 42.75 233 PHE A N 1
ATOM 1898 C CA . PHE A 1 233 ? -2.139 -4.477 -21.394 1.00 42.75 233 PHE A CA 1
ATOM 1899 C C . PHE A 1 233 ? -3.462 -5.055 -20.854 1.00 42.75 233 PHE A C 1
ATOM 1901 O O . PHE A 1 233 ? -4.178 -4.390 -20.104 1.00 42.75 233 PHE A O 1
ATOM 1908 N N . ARG A 1 234 ? -3.806 -6.271 -21.299 1.00 34.47 234 ARG A N 1
ATOM 1909 C CA . ARG A 1 234 ? -4.946 -7.095 -20.853 1.00 34.47 234 ARG A CA 1
ATOM 1910 C C . ARG A 1 234 ? -4.434 -8.356 -20.183 1.00 34.47 234 ARG A C 1
ATOM 1912 O O . ARG A 1 234 ? -3.396 -8.856 -20.667 1.00 34.47 234 ARG A O 1
#

Secondary structure (DSSP, 8-state):
---PPPPPHHHHHHHHHHHHHHH---HHHHHHHHHHHTT-SSHHHHHHHHHHHHHHHSPPHHHHHHHHHH---HHHHHHHHHHHHHHHT--HHHHHHHHGGGTT-HHHHHHHHHHHTTTHHHHHHHHHHHHTSHHHHHHHHHHSTTEEEEEEEEEEEEEEEETTEEEEEEEEEEEEEESS---TT-GGGGSGGGS-EEEEEEEEEEE-TT--EEEEEEEE----TT--------